Protein AF-A0A3C1Y7I3-F1 (afdb_monomer_lite)

Structure (mmCIF, N/CA/C/O backbone):
data_AF-A0A3C1Y7I3-F1
#
_entry.id   AF-A0A3C1Y7I3-F1
#
loop_
_atom_site.group_PDB
_atom_site.id
_atom_site.type_symbol
_atom_site.label_atom_id
_atom_site.label_alt_id
_atom_site.label_comp_id
_atom_site.label_asym_id
_atom_site.label_entity_id
_atom_site.label_seq_id
_atom_site.pdbx_PDB_ins_code
_atom_site.Cartn_x
_atom_site.Cartn_y
_atom_site.Cartn_z
_atom_site.occupancy
_atom_site.B_iso_or_equiv
_atom_site.auth_seq_id
_atom_site.auth_comp_id
_atom_site.auth_asym_id
_atom_site.auth_atom_id
_atom_site.pdbx_PDB_model_num
ATOM 1 N N . MET A 1 1 ? -22.695 -33.320 20.514 1.00 50.19 1 MET A N 1
ATOM 2 C CA . MET A 1 1 ? -22.991 -32.032 19.841 1.00 50.19 1 MET A CA 1
ATOM 3 C C . MET A 1 1 ? -21.757 -31.236 19.373 1.00 50.19 1 MET A C 1
ATOM 5 O O . MET A 1 1 ? -21.935 -30.172 18.810 1.00 50.19 1 MET A O 1
ATOM 9 N N . LYS A 1 2 ? -20.511 -31.732 19.503 1.00 46.78 2 LYS A N 1
ATOM 10 C CA . LYS A 1 2 ? -19.311 -31.031 18.981 1.00 46.78 2 LYS A CA 1
ATOM 11 C C . LYS A 1 2 ? -18.997 -31.303 17.497 1.00 46.78 2 LYS A C 1
ATOM 13 O O . LYS A 1 2 ? -18.338 -30.496 16.862 1.00 46.78 2 LYS A O 1
ATOM 18 N N . LYS A 1 3 ? -19.499 -32.408 16.927 1.00 45.38 3 LYS A N 1
ATOM 19 C CA . LYS A 1 3 ? -19.235 -32.795 15.526 1.00 45.38 3 LYS A CA 1
ATOM 20 C C . LYS A 1 3 ? -20.086 -32.034 14.494 1.00 45.38 3 LYS A C 1
ATOM 22 O O . LYS A 1 3 ? -19.634 -31.860 13.374 1.00 45.38 3 LYS A O 1
ATOM 27 N N . LEU A 1 4 ? -21.267 -31.531 14.878 1.00 50.59 4 LEU A N 1
ATOM 28 C CA . LEU A 1 4 ? -22.118 -30.715 13.995 1.00 50.59 4 LEU A CA 1
ATOM 29 C C . LEU A 1 4 ? -21.634 -29.261 13.863 1.00 50.59 4 LEU A C 1
ATOM 31 O O . LEU A 1 4 ? -21.827 -28.653 12.817 1.00 50.59 4 LEU A O 1
ATOM 35 N N . LEU A 1 5 ? -20.963 -28.715 14.885 1.00 46.41 5 LEU A N 1
ATOM 36 C CA . LEU A 1 5 ? -20.473 -27.331 14.859 1.00 46.41 5 LEU A CA 1
ATOM 37 C C . LEU A 1 5 ? -19.310 -27.149 13.865 1.00 46.41 5 LEU A C 1
ATOM 39 O O . LEU A 1 5 ? -19.233 -26.140 13.175 1.00 46.41 5 LEU A O 1
ATOM 43 N N . LEU A 1 6 ? -18.445 -28.162 13.743 1.00 47.41 6 LEU A N 1
ATOM 44 C CA . LEU A 1 6 ? -17.330 -28.173 12.788 1.00 47.41 6 LEU A CA 1
ATOM 45 C C . LEU A 1 6 ? -17.803 -28.196 11.327 1.00 47.41 6 LEU A C 1
ATOM 47 O O . LEU A 1 6 ? -17.151 -27.609 10.472 1.00 47.41 6 LEU A O 1
ATOM 51 N N . PHE A 1 7 ? -18.956 -28.809 11.049 1.00 49.22 7 PHE A N 1
ATOM 52 C CA . PHE A 1 7 ? -19.519 -28.860 9.699 1.00 49.22 7 PHE A CA 1
ATOM 53 C C . PHE A 1 7 ? -20.081 -27.497 9.259 1.00 49.22 7 PHE A C 1
ATOM 55 O O . PHE A 1 7 ? -19.911 -27.103 8.110 1.00 49.22 7 PHE A O 1
ATOM 62 N N . PHE A 1 8 ? -20.671 -26.730 10.185 1.00 49.78 8 PHE A N 1
ATOM 63 C CA . PHE A 1 8 ? -21.157 -25.373 9.904 1.00 49.78 8 PHE A CA 1
ATOM 64 C C . PHE A 1 8 ? -20.022 -24.369 9.667 1.00 49.78 8 PHE A C 1
ATOM 66 O O . PHE A 1 8 ? -20.125 -23.539 8.768 1.00 49.78 8 PHE A O 1
ATOM 73 N N . VAL A 1 9 ? -18.915 -24.476 10.410 1.00 54.47 9 VAL A N 1
ATOM 74 C CA . VAL A 1 9 ? -17.726 -23.635 10.171 1.00 54.47 9 VAL A CA 1
ATOM 75 C C . VAL A 1 9 ? -17.092 -23.952 8.809 1.00 54.47 9 VAL A C 1
ATOM 77 O O . VAL A 1 9 ? -16.635 -23.044 8.122 1.00 54.47 9 VAL A O 1
ATOM 80 N N . PHE A 1 10 ? -17.134 -25.215 8.371 1.00 42.16 10 PHE A N 1
ATOM 81 C CA . PHE A 1 10 ? -16.593 -25.621 7.071 1.00 42.16 10 PHE A CA 1
ATOM 82 C C . PHE A 1 10 ? -17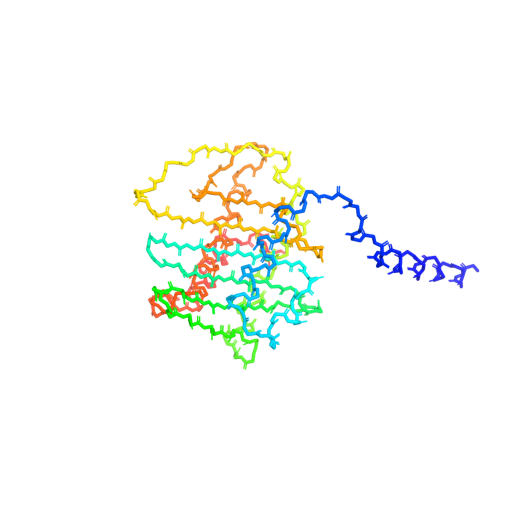.457 -25.155 5.884 1.00 42.16 10 PHE A C 1
ATOM 84 O O . PHE A 1 10 ? -16.915 -24.769 4.852 1.00 42.16 10 PHE A O 1
ATOM 91 N N . ILE A 1 11 ? -18.789 -25.119 6.030 1.00 48.16 11 ILE A N 1
ATOM 92 C CA . ILE A 1 11 ? -19.698 -24.635 4.973 1.00 48.16 11 ILE A CA 1
ATOM 93 C C . ILE A 1 11 ? -19.643 -23.106 4.837 1.00 48.16 11 ILE A C 1
ATOM 95 O O . ILE A 1 11 ? -19.608 -22.605 3.717 1.00 48.16 11 ILE A O 1
ATOM 99 N N . ILE A 1 12 ? -19.534 -22.360 5.944 1.00 48.81 12 ILE A N 1
ATOM 100 C CA . ILE A 1 12 ? -19.358 -20.894 5.896 1.00 48.81 12 ILE A CA 1
ATOM 101 C C . ILE A 1 12 ? -17.978 -20.520 5.317 1.00 48.81 12 ILE A C 1
ATOM 103 O O . ILE A 1 12 ? -17.850 -19.505 4.636 1.00 48.81 12 ILE A O 1
ATOM 107 N N . GLY A 1 13 ? -16.958 -21.368 5.510 1.00 38.47 13 GLY A N 1
ATOM 108 C CA . GLY A 1 13 ? -15.632 -21.200 4.905 1.00 38.47 13 GLY A CA 1
ATOM 109 C C . GLY A 1 13 ? -15.573 -21.451 3.391 1.00 38.47 13 GLY A C 1
ATOM 110 O O . GLY A 1 13 ? -14.654 -20.964 2.739 1.00 38.47 13 GLY A O 1
ATOM 111 N N . LEU A 1 14 ? -16.549 -22.164 2.816 1.00 40.78 14 LEU A N 1
ATOM 112 C CA . LEU A 1 14 ? -16.593 -22.502 1.385 1.00 40.78 14 LEU A CA 1
ATOM 113 C C . LEU A 1 14 ? -17.508 -21.587 0.555 1.00 40.78 14 LEU A C 1
ATOM 115 O O . LEU A 1 14 ? -17.343 -21.517 -0.658 1.00 40.7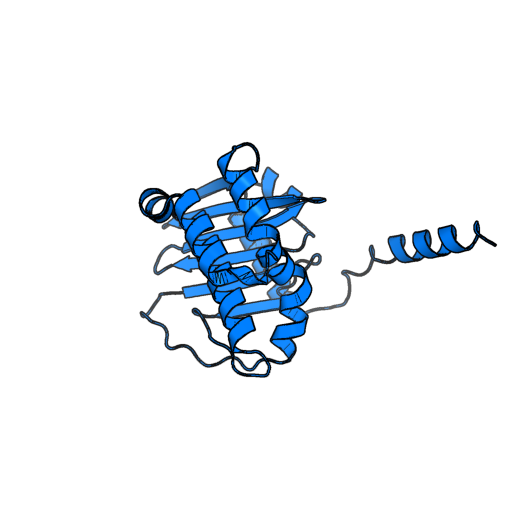8 14 LEU A O 1
ATOM 119 N N . THR A 1 15 ? -18.418 -20.825 1.168 1.00 42.38 15 THR A N 1
ATOM 120 C CA . THR A 1 15 ? -19.325 -19.920 0.431 1.00 42.38 15 THR A CA 1
ATOM 121 C C . THR A 1 15 ? -18.758 -18.521 0.159 1.00 42.38 15 THR A C 1
ATOM 123 O O . THR A 1 15 ? -19.444 -17.696 -0.432 1.00 42.38 15 THR A O 1
ATOM 126 N N . MET A 1 16 ? -17.509 -18.231 0.541 1.00 44.03 16 MET A N 1
ATOM 127 C CA . MET A 1 16 ? -16.808 -16.999 0.121 1.00 44.03 16 MET A CA 1
ATOM 128 C C . MET A 1 16 ? -16.053 -17.167 -1.212 1.00 44.03 16 MET A C 1
ATOM 130 O O . MET A 1 16 ? -15.389 -16.242 -1.669 1.00 44.03 16 MET A O 1
ATOM 134 N N . SER A 1 17 ? -16.158 -18.331 -1.859 1.00 49.06 17 SER A N 1
ATOM 135 C CA . SER A 1 17 ? -15.659 -18.571 -3.217 1.00 49.06 17 SER A CA 1
ATOM 136 C C . SER A 1 17 ? -16.815 -18.935 -4.138 1.00 49.06 17 SER A C 1
ATOM 138 O O . SER A 1 17 ? -17.051 -20.112 -4.376 1.00 49.06 17 SER A O 1
ATOM 140 N N . ALA A 1 18 ? -17.554 -17.925 -4.600 1.00 48.00 18 ALA A N 1
ATOM 141 C CA . ALA A 1 18 ? -18.269 -17.880 -5.884 1.00 48.00 18 ALA A CA 1
ATOM 142 C C . ALA A 1 18 ? -19.365 -16.811 -5.818 1.00 48.00 18 ALA A C 1
ATOM 144 O O . ALA A 1 18 ? -20.508 -17.140 -5.531 1.00 48.00 18 ALA A O 1
ATOM 145 N N . ASP A 1 19 ? -19.011 -15.545 -6.065 1.00 45.38 19 ASP A N 1
ATOM 146 C CA . ASP A 1 19 ? -19.853 -14.651 -6.876 1.00 45.38 19 ASP A CA 1
ATOM 147 C C . ASP A 1 19 ? -19.089 -13.356 -7.230 1.00 45.38 19 ASP A C 1
ATOM 149 O O . ASP A 1 19 ? -19.420 -12.266 -6.770 1.00 45.38 19 ASP A O 1
ATOM 153 N N . CYS A 1 20 ? -18.025 -13.446 -8.042 1.00 46.28 20 CYS A N 1
ATOM 154 C CA . CYS A 1 20 ? -17.477 -12.239 -8.693 1.00 46.28 20 CYS A CA 1
ATOM 155 C C . CYS A 1 20 ? -18.309 -11.822 -9.927 1.00 46.28 20 CYS A C 1
ATOM 157 O O . CYS A 1 20 ? -17.864 -10.967 -10.688 1.00 46.28 20 CYS A O 1
ATOM 159 N N . ASP A 1 21 ? -19.508 -12.387 -10.125 1.00 48.47 21 ASP A N 1
ATOM 160 C CA . ASP A 1 21 ? -20.314 -12.221 -11.341 1.00 48.47 21 ASP A CA 1
ATOM 161 C C . ASP A 1 21 ? -21.615 -11.436 -11.110 1.00 48.47 21 ASP A C 1
ATOM 163 O O . ASP A 1 21 ? -22.646 -11.658 -11.744 1.00 48.47 21 ASP A O 1
ATOM 167 N N . LYS A 1 22 ? -21.568 -10.434 -10.224 1.00 43.06 22 LYS A N 1
ATOM 168 C CA . LYS A 1 22 ? -22.568 -9.362 -10.254 1.00 43.06 22 LYS A CA 1
ATOM 169 C C . LYS A 1 22 ? -22.096 -8.281 -11.209 1.00 43.06 22 LYS A C 1
ATOM 171 O O . LYS A 1 22 ? -21.029 -7.704 -11.032 1.00 43.06 22 LYS A O 1
ATOM 176 N N . THR A 1 23 ? -22.925 -8.022 -12.214 1.00 41.81 23 THR A N 1
ATOM 177 C CA . THR A 1 23 ? -22.844 -6.953 -13.214 1.00 41.81 23 THR A CA 1
ATOM 178 C C . THR A 1 23 ? -22.503 -5.597 -12.586 1.00 41.81 23 THR A C 1
ATOM 180 O O . THR A 1 23 ? -23.382 -4.812 -12.237 1.00 41.81 23 THR A O 1
ATOM 183 N N . VAL A 1 24 ? -21.209 -5.329 -12.439 1.00 44.03 24 VAL A N 1
ATOM 184 C CA . VAL A 1 24 ? -20.614 -4.029 -12.114 1.00 44.03 24 VAL A CA 1
ATOM 185 C C . VAL A 1 24 ? -20.031 -3.474 -13.417 1.00 44.03 24 VAL A C 1
ATOM 187 O O . VAL A 1 24 ? -19.622 -4.250 -14.281 1.00 44.03 24 VAL A O 1
ATOM 190 N N . SER A 1 25 ? -20.059 -2.151 -13.609 1.00 40.97 25 SER A N 1
ATOM 191 C CA . SER A 1 25 ? -19.696 -1.495 -14.872 1.00 40.97 25 SER A CA 1
ATOM 192 C C . SER A 1 25 ? -18.396 -2.066 -15.462 1.00 40.97 25 SER A C 1
ATOM 194 O O . SER A 1 25 ? -17.321 -2.021 -14.866 1.00 40.97 25 SER A O 1
ATOM 196 N N . LYS A 1 26 ? -18.504 -2.639 -16.667 1.00 45.41 26 LYS A N 1
ATOM 197 C CA . LYS A 1 26 ? -17.387 -3.271 -17.389 1.00 45.41 26 LYS A CA 1
ATOM 198 C C . LYS A 1 26 ? -16.185 -2.333 -17.584 1.00 45.41 26 LYS A C 1
ATOM 200 O O . LYS A 1 26 ? -15.093 -2.822 -17.835 1.00 45.41 26 LYS A O 1
ATOM 205 N N . SER A 1 27 ? -16.358 -1.013 -17.494 1.00 51.31 27 SER A N 1
ATOM 206 C CA . SER A 1 27 ? -15.320 -0.031 -17.823 1.00 51.31 27 SER A CA 1
ATOM 207 C C . SER A 1 27 ? -14.227 0.110 -16.758 1.00 51.31 27 SER A C 1
ATOM 209 O O . SER A 1 27 ? -13.055 0.147 -17.113 1.00 51.31 27 SER A O 1
ATOM 211 N N . GLU A 1 28 ? -14.567 0.161 -15.467 1.00 50.47 28 GLU A N 1
ATOM 212 C CA . GLU A 1 28 ? -13.580 0.461 -14.409 1.00 50.47 28 GLU A CA 1
ATOM 213 C C . GLU A 1 28 ? -12.737 -0.762 -14.027 1.00 50.47 28 GLU A C 1
ATOM 215 O O . GLU A 1 28 ? -11.528 -0.655 -13.836 1.00 50.47 28 GLU A O 1
ATOM 220 N N . ASN A 1 29 ? -13.353 -1.947 -13.989 1.00 56.84 29 ASN A N 1
ATOM 221 C CA . ASN A 1 29 ? -12.661 -3.200 -13.662 1.00 56.84 29 ASN A CA 1
ATOM 222 C C . ASN A 1 29 ? -11.689 -3.631 -14.787 1.00 56.84 29 ASN A C 1
ATOM 224 O O . ASN A 1 29 ? -10.692 -4.308 -14.544 1.00 56.84 29 ASN A O 1
ATOM 228 N N . THR A 1 30 ? -11.957 -3.216 -16.030 1.00 63.44 30 THR A N 1
ATOM 229 C CA . THR A 1 30 ? -11.095 -3.534 -17.178 1.00 63.44 30 THR A CA 1
ATOM 230 C C . THR A 1 30 ? -9.805 -2.718 -17.144 1.00 63.44 30 THR A C 1
ATOM 232 O O . THR A 1 30 ? -8.735 -3.292 -17.321 1.00 63.44 30 THR A O 1
ATOM 235 N N . PHE A 1 31 ? -9.878 -1.423 -16.816 1.00 67.31 31 PHE A N 1
ATOM 236 C CA . PHE A 1 31 ? -8.704 -0.547 -16.819 1.00 67.31 31 PHE A CA 1
ATOM 237 C C . PHE A 1 31 ? -7.626 -0.985 -15.819 1.00 67.31 31 PHE A C 1
ATOM 239 O O . PHE A 1 31 ? -6.458 -1.080 -16.184 1.00 67.31 31 PHE A O 1
ATOM 246 N N . GLU A 1 32 ? -7.996 -1.305 -14.575 1.00 76.56 32 GLU A N 1
ATOM 247 C CA . GLU A 1 32 ? -7.009 -1.717 -13.562 1.00 76.56 32 GLU A CA 1
ATOM 248 C C . GLU A 1 32 ? -6.390 -3.082 -13.888 1.00 76.56 32 GLU A C 1
ATOM 250 O O . GLU A 1 32 ? -5.185 -3.281 -13.728 1.00 76.56 32 GLU A O 1
ATOM 255 N N . LYS A 1 33 ? -7.184 -4.020 -14.421 1.00 77.94 33 LYS A N 1
ATOM 256 C CA . LYS A 1 33 ? -6.668 -5.318 -14.884 1.00 77.94 33 LYS A CA 1
ATOM 257 C C . LYS A 1 33 ? -5.724 -5.163 -16.073 1.00 77.94 33 LYS A C 1
ATOM 259 O O . LYS A 1 33 ? -4.692 -5.831 -16.104 1.00 77.94 33 LYS A O 1
ATOM 264 N N . GLU A 1 34 ? -6.051 -4.300 -17.029 1.00 81.62 34 GLU A N 1
ATOM 265 C CA . GLU A 1 34 ? -5.187 -3.987 -18.172 1.00 81.62 34 GLU A CA 1
ATOM 266 C C . GLU A 1 34 ? -3.903 -3.279 -17.734 1.00 81.62 34 GLU A C 1
ATOM 268 O O . GLU A 1 34 ? -2.817 -3.655 -18.178 1.00 81.62 34 GLU A O 1
ATOM 273 N N . TRP A 1 35 ? -4.000 -2.316 -16.814 1.00 84.00 35 TRP A N 1
ATOM 274 C CA . TRP A 1 35 ? -2.841 -1.629 -16.252 1.00 84.00 35 TRP A CA 1
ATOM 275 C C . TRP A 1 35 ? -1.900 -2.607 -15.545 1.00 84.00 35 TRP A C 1
ATOM 277 O O . TRP A 1 35 ? -0.710 -2.623 -15.855 1.00 84.00 35 TRP A O 1
ATOM 287 N N . LEU A 1 36 ? -2.428 -3.473 -14.670 1.00 85.12 36 LEU A N 1
ATOM 288 C CA . LEU A 1 36 ? -1.643 -4.501 -13.977 1.00 85.12 36 LEU A CA 1
ATOM 289 C C . LEU A 1 36 ? -0.954 -5.459 -14.954 1.00 85.12 36 LEU A C 1
ATOM 291 O O . LEU A 1 36 ? 0.213 -5.779 -14.752 1.00 85.12 36 LEU A O 1
ATOM 295 N N . ARG A 1 37 ? -1.649 -5.901 -16.011 1.00 84.81 37 ARG A N 1
ATOM 296 C CA . ARG A 1 37 ? -1.066 -6.762 -17.057 1.00 84.81 37 ARG A CA 1
ATOM 297 C C . ARG A 1 37 ? 0.036 -6.072 -17.846 1.00 84.81 37 ARG A C 1
ATOM 299 O O . ARG A 1 37 ? 0.964 -6.738 -18.282 1.00 84.81 37 ARG A O 1
ATOM 306 N N . ARG A 1 38 ? -0.077 -4.758 -18.049 1.00 82.88 38 ARG A N 1
ATOM 307 C CA . ARG A 1 38 ? 0.957 -3.982 -18.732 1.00 82.88 38 ARG A CA 1
ATOM 308 C C . ARG A 1 38 ? 2.206 -3.862 -17.865 1.00 82.88 38 ARG A C 1
ATOM 310 O O . ARG A 1 38 ? 3.286 -4.179 -18.336 1.00 82.88 38 ARG A O 1
ATOM 317 N N . VAL A 1 39 ? 2.045 -3.441 -16.607 1.00 80.81 39 VAL A N 1
ATOM 318 C CA . VAL A 1 39 ? 3.182 -3.066 -15.748 1.00 80.81 39 VAL A CA 1
ATOM 319 C C . VAL A 1 39 ? 3.822 -4.237 -15.002 1.00 80.81 39 VAL A C 1
ATOM 321 O O . VAL A 1 39 ? 4.865 -4.058 -14.375 1.00 80.81 39 VAL A O 1
ATOM 324 N N . LEU A 1 40 ? 3.209 -5.425 -15.006 1.00 83.81 40 LEU A N 1
ATOM 325 C CA . LEU A 1 40 ? 3.738 -6.607 -14.329 1.00 83.81 40 LEU A CA 1
ATOM 326 C C . LEU A 1 40 ? 4.093 -7.709 -15.325 1.00 83.81 40 LEU A C 1
ATOM 328 O O . LEU A 1 40 ? 3.282 -8.041 -16.181 1.00 83.81 40 LEU A O 1
ATOM 332 N N . PRO A 1 41 ? 5.243 -8.385 -15.145 1.00 83.62 41 PRO A N 1
ATOM 333 C CA . PRO A 1 41 ? 5.489 -9.653 -15.808 1.00 83.62 41 PRO A CA 1
ATOM 334 C C . PRO A 1 41 ? 4.397 -10.661 -15.445 1.00 83.62 41 PRO A C 1
ATOM 336 O O . PRO A 1 41 ? 4.020 -10.757 -14.272 1.00 83.62 41 PRO A O 1
ATOM 339 N N . ASP A 1 42 ? 4.002 -11.499 -16.402 1.00 83.81 42 ASP A N 1
ATOM 340 C CA . ASP A 1 42 ? 3.014 -12.574 -16.223 1.00 83.81 42 ASP A CA 1
ATOM 341 C C . ASP A 1 42 ? 3.249 -13.394 -14.943 1.00 83.81 42 ASP A C 1
ATOM 343 O O . ASP A 1 42 ? 2.334 -13.656 -14.164 1.00 83.81 42 ASP A O 1
ATOM 347 N N . SER A 1 43 ? 4.513 -13.729 -14.659 1.00 83.75 43 SER A N 1
ATOM 348 C CA . SER A 1 43 ? 4.907 -14.501 -13.469 1.00 83.75 43 SER A CA 1
ATOM 349 C C . SER A 1 43 ? 4.557 -13.848 -12.121 1.00 83.75 43 SER A C 1
ATOM 351 O O . SER A 1 43 ? 4.493 -14.544 -11.103 1.00 83.75 43 SER A O 1
ATOM 353 N N . ILE A 1 44 ? 4.380 -12.525 -12.093 1.00 85.25 44 ILE A N 1
ATOM 354 C CA . ILE A 1 44 ? 3.937 -11.756 -10.926 1.00 85.25 44 ILE A CA 1
ATOM 355 C C . ILE A 1 44 ? 2.433 -11.520 -11.013 1.00 85.25 44 ILE A C 1
ATOM 357 O O . ILE A 1 44 ? 1.746 -11.748 -10.020 1.00 85.25 44 ILE A O 1
ATOM 361 N N . TYR A 1 45 ? 1.928 -11.124 -12.185 1.00 88.50 45 TYR A N 1
ATOM 362 C CA . TYR A 1 45 ? 0.504 -10.884 -12.409 1.00 88.50 45 TYR A CA 1
ATOM 363 C C . TYR A 1 45 ? -0.348 -12.075 -11.953 1.00 88.50 45 TYR A C 1
ATOM 365 O O . TYR A 1 45 ? -1.196 -11.916 -11.080 1.00 88.50 45 TYR A O 1
ATOM 373 N N . PHE A 1 46 ? -0.033 -13.290 -12.412 1.00 88.31 46 PHE A N 1
ATOM 374 C CA . PHE A 1 46 ? -0.781 -14.500 -12.046 1.00 88.31 46 PHE A CA 1
ATOM 375 C C . PHE A 1 46 ? -0.700 -14.866 -10.553 1.00 88.31 46 PHE A C 1
ATOM 377 O O . PHE A 1 46 ? -1.508 -15.646 -10.058 1.00 88.31 46 PHE A O 1
ATOM 384 N N . LYS A 1 47 ? 0.267 -14.326 -9.799 1.00 86.81 47 LYS A N 1
ATOM 385 C CA . LYS A 1 47 ? 0.347 -14.556 -8.344 1.00 86.81 47 LYS A CA 1
ATOM 386 C C . LYS A 1 47 ? -0.602 -13.664 -7.560 1.00 86.81 47 LYS A C 1
ATOM 388 O O . LYS A 1 47 ? -1.009 -14.044 -6.460 1.00 86.81 47 LYS A O 1
ATOM 393 N N . ILE A 1 48 ? -0.896 -12.483 -8.096 1.00 88.19 48 ILE A N 1
ATOM 394 C CA . ILE A 1 48 ? -1.668 -11.446 -7.414 1.00 88.19 48 ILE A CA 1
ATOM 395 C C . ILE A 1 48 ? -3.038 -11.208 -8.049 1.00 88.19 48 ILE A C 1
ATOM 397 O O . ILE A 1 48 ? -3.860 -10.510 -7.460 1.00 88.19 48 ILE A O 1
ATOM 401 N N . GLU A 1 49 ? -3.300 -11.778 -9.227 1.00 87.12 49 GLU A N 1
ATOM 402 C CA . GLU A 1 49 ? -4.624 -11.732 -9.828 1.00 87.12 49 GLU A CA 1
ATOM 403 C C . GLU A 1 49 ? -5.654 -12.342 -8.872 1.00 87.12 49 GLU A C 1
ATOM 405 O O . GLU A 1 49 ? -5.399 -13.327 -8.177 1.00 87.12 49 GLU A O 1
ATOM 410 N N . ASN A 1 50 ? -6.822 -11.711 -8.811 1.00 87.88 50 ASN A N 1
ATOM 411 C CA . ASN A 1 50 ? -7.914 -12.077 -7.912 1.00 87.88 50 ASN A CA 1
ATOM 412 C C . ASN A 1 50 ? -7.570 -12.022 -6.409 1.00 87.88 50 ASN A C 1
ATOM 414 O O . ASN A 1 50 ? -8.252 -12.631 -5.582 1.00 87.88 50 ASN A O 1
ATOM 418 N N . ARG A 1 51 ? -6.523 -11.281 -6.031 1.00 91.62 51 ARG A N 1
ATOM 419 C CA . ARG A 1 51 ? -6.209 -10.963 -4.633 1.00 91.62 51 ARG A CA 1
ATOM 420 C C . ARG A 1 51 ? -6.457 -9.485 -4.361 1.00 91.62 51 ARG A C 1
ATOM 422 O O . ARG A 1 51 ? -6.282 -8.675 -5.267 1.00 91.62 51 ARG A O 1
ATOM 429 N N . PRO A 1 52 ? -6.801 -9.110 -3.119 1.00 93.25 52 PRO A N 1
ATOM 430 C CA . PRO A 1 52 ? -6.831 -7.710 -2.736 1.00 93.25 52 PRO A CA 1
ATOM 431 C C . PRO A 1 52 ? -5.454 -7.063 -2.919 1.00 93.25 52 PRO A C 1
ATOM 433 O O . PRO A 1 52 ? -4.429 -7.652 -2.541 1.00 93.25 52 PRO A O 1
ATOM 436 N N . LEU A 1 53 ? -5.438 -5.846 -3.462 1.00 95.31 53 LEU A N 1
ATOM 437 C CA . LEU A 1 53 ? -4.226 -5.068 -3.717 1.00 95.31 53 LEU A CA 1
ATOM 438 C C . LEU A 1 53 ? -4.360 -3.671 -3.119 1.00 95.31 53 LEU A C 1
ATOM 440 O O . LEU A 1 53 ? -5.388 -3.022 -3.287 1.00 95.31 53 LEU A O 1
ATOM 444 N N . ILE A 1 54 ? -3.290 -3.179 -2.506 1.00 95.69 54 ILE A N 1
ATOM 445 C CA . ILE A 1 54 ? -3.105 -1.746 -2.280 1.00 95.69 54 ILE A CA 1
ATOM 446 C C . ILE A 1 54 ? -2.104 -1.269 -3.325 1.00 95.69 54 ILE A C 1
ATOM 448 O O . ILE A 1 54 ? -0.993 -1.798 -3.403 1.00 95.69 54 ILE A O 1
ATOM 452 N N . ILE A 1 55 ? -2.492 -0.287 -4.129 1.00 94.44 55 ILE A N 1
ATOM 453 C CA . ILE A 1 55 ? -1.661 0.282 -5.190 1.00 94.44 55 ILE A CA 1
ATOM 454 C C . ILE A 1 55 ? -1.389 1.734 -4.835 1.00 94.44 55 ILE A C 1
ATOM 456 O O . ILE A 1 55 ? -2.318 2.497 -4.615 1.00 94.44 55 ILE A O 1
ATOM 460 N N . HIS A 1 56 ? -0.127 2.134 -4.802 1.00 94.06 56 HIS A N 1
ATOM 461 C CA . HIS A 1 56 ? 0.264 3.537 -4.704 1.00 94.06 56 HIS A CA 1
ATOM 462 C C . HIS A 1 56 ? 1.025 3.915 -5.963 1.00 94.06 56 HIS A C 1
ATOM 464 O O . HIS A 1 56 ? 1.867 3.145 -6.424 1.00 94.06 56 HIS A O 1
ATOM 470 N N . SER A 1 57 ? 0.717 5.072 -6.535 1.00 91.44 57 SER A N 1
ATOM 471 C CA . SER A 1 57 ? 1.401 5.605 -7.710 1.00 91.44 57 SER A CA 1
ATOM 472 C C . SER A 1 57 ? 1.585 7.109 -7.582 1.00 91.44 57 SER A C 1
ATOM 474 O O . SER A 1 57 ? 0.694 7.792 -7.085 1.00 91.44 57 SER A O 1
ATOM 476 N N . TYR A 1 58 ? 2.733 7.625 -8.017 1.00 90.62 58 TYR A N 1
ATOM 477 C CA . TYR A 1 58 ? 3.022 9.059 -7.986 1.00 90.62 58 TYR A CA 1
ATOM 478 C C . TYR A 1 58 ? 4.010 9.476 -9.078 1.00 90.62 58 TYR A C 1
ATOM 480 O O . TYR A 1 58 ? 4.908 8.707 -9.443 1.00 90.62 58 TYR A O 1
ATOM 488 N N . GLY A 1 59 ? 3.872 10.699 -9.596 1.00 88.12 59 GLY A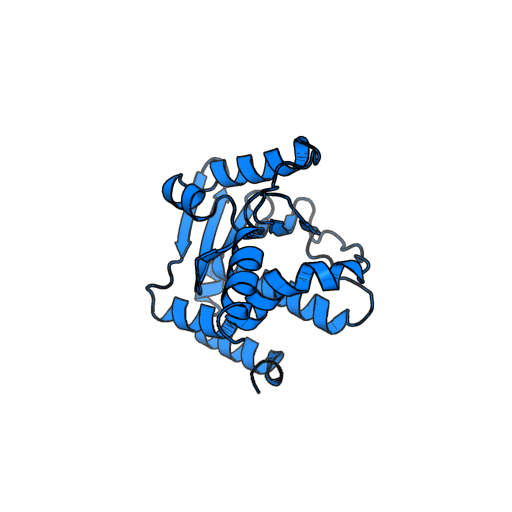 N 1
ATOM 489 C CA . GLY A 1 59 ? 4.790 11.250 -10.594 1.00 88.12 59 GLY A CA 1
ATOM 490 C C . GLY A 1 59 ? 4.230 12.406 -11.423 1.00 88.12 59 GLY A C 1
ATOM 491 O O . GLY A 1 59 ? 3.093 12.819 -11.238 1.00 88.12 59 GLY A O 1
ATOM 492 N N . HIS A 1 60 ? 5.058 12.940 -12.330 1.00 75.50 60 HIS A N 1
ATOM 493 C CA . HIS A 1 60 ? 4.780 14.164 -13.110 1.00 75.50 60 HIS A CA 1
ATOM 494 C C . HIS A 1 60 ? 4.756 13.932 -14.638 1.00 75.50 60 HIS A C 1
ATOM 496 O O . HIS A 1 60 ? 3.830 14.351 -15.319 1.00 75.50 60 HIS A O 1
ATOM 502 N N . HIS A 1 61 ? 5.715 13.178 -15.184 1.00 68.38 61 HIS A N 1
ATOM 503 C CA . HIS A 1 61 ? 5.762 12.770 -16.610 1.00 68.38 61 HIS A CA 1
ATOM 504 C C . HIS A 1 61 ? 6.185 11.304 -16.818 1.00 68.38 61 HIS A C 1
ATOM 506 O O . HIS A 1 61 ? 6.112 10.750 -17.909 1.00 68.38 61 HIS A O 1
ATOM 512 N N . GLY A 1 62 ? 6.611 10.676 -15.732 1.00 69.75 62 GLY A N 1
ATOM 513 C CA . GLY A 1 62 ? 6.696 9.245 -15.513 1.00 69.75 62 GLY A CA 1
ATOM 514 C C . GLY A 1 62 ? 6.230 9.011 -14.081 1.00 69.75 62 GLY A C 1
ATOM 515 O O . GLY A 1 62 ? 6.222 9.958 -13.285 1.00 69.75 62 GLY A O 1
ATOM 516 N N . TYR A 1 63 ? 5.820 7.794 -13.752 1.00 81.69 63 TYR A N 1
ATOM 517 C CA . TYR A 1 63 ? 5.297 7.487 -12.424 1.00 81.69 63 TYR A CA 1
ATOM 518 C C . TYR A 1 63 ? 6.029 6.305 -11.810 1.00 81.69 63 TYR A C 1
ATOM 520 O O . TYR A 1 63 ? 6.376 5.332 -12.482 1.00 81.69 63 TYR A O 1
ATOM 528 N N . SER A 1 64 ? 6.294 6.419 -10.515 1.00 89.81 64 SER A N 1
ATOM 529 C CA . SER A 1 64 ? 6.697 5.282 -9.699 1.00 89.81 64 SER A CA 1
ATOM 530 C C . SER A 1 64 ? 5.443 4.663 -9.103 1.00 89.81 64 SER A C 1
ATOM 532 O O . SER A 1 64 ? 4.445 5.354 -8.891 1.00 89.81 64 SER A O 1
ATOM 534 N N . TRP A 1 65 ? 5.484 3.363 -8.858 1.00 91.69 65 TRP A N 1
ATOM 535 C CA . TRP A 1 65 ? 4.373 2.648 -8.261 1.00 91.69 65 TRP A CA 1
ATOM 536 C C . TRP A 1 65 ? 4.856 1.564 -7.308 1.00 91.69 65 TRP A C 1
ATOM 538 O O . TRP A 1 65 ? 5.936 0.990 -7.473 1.00 91.69 65 TRP A O 1
ATOM 548 N N . THR A 1 66 ? 4.011 1.275 -6.328 1.00 93.06 66 THR A N 1
ATOM 549 C CA . THR A 1 66 ? 4.153 0.173 -5.384 1.00 93.06 66 THR A CA 1
ATOM 550 C C . THR A 1 66 ? 2.828 -0.572 -5.319 1.00 93.06 66 THR A C 1
ATOM 552 O O . THR A 1 66 ? 1.775 0.037 -5.155 1.00 93.06 66 THR A O 1
ATOM 555 N N . ILE A 1 67 ? 2.878 -1.896 -5.415 1.00 93.44 67 ILE A N 1
ATOM 556 C CA . ILE A 1 67 ? 1.739 -2.794 -5.228 1.00 93.44 67 ILE A CA 1
ATOM 557 C C . ILE A 1 67 ? 2.034 -3.649 -4.008 1.00 93.44 67 ILE A C 1
ATOM 559 O O . ILE A 1 67 ? 3.040 -4.356 -3.985 1.00 93.44 67 ILE A O 1
ATOM 563 N N . ILE A 1 68 ? 1.155 -3.606 -3.014 1.00 93.88 68 ILE A N 1
ATOM 564 C CA . ILE A 1 68 ? 1.175 -4.512 -1.868 1.00 93.88 68 ILE A CA 1
ATOM 565 C C . ILE A 1 68 ? 0.010 -5.486 -2.012 1.00 93.88 68 ILE A C 1
ATOM 567 O O . ILE A 1 68 ? -1.116 -5.080 -2.291 1.00 93.88 68 ILE A O 1
ATOM 571 N N . SER A 1 69 ? 0.273 -6.770 -1.787 1.00 93.00 69 SER A N 1
ATOM 572 C CA . SER A 1 69 ? -0.757 -7.805 -1.694 1.00 93.00 69 SER A CA 1
ATOM 573 C C . SER A 1 69 ? -0.485 -8.726 -0.509 1.00 93.00 69 SER A C 1
ATOM 575 O O . SER A 1 69 ? 0.656 -8.851 -0.050 1.00 93.00 69 SER A O 1
ATOM 577 N N . ARG A 1 70 ? -1.541 -9.383 -0.027 1.00 88.94 70 ARG A N 1
ATOM 578 C C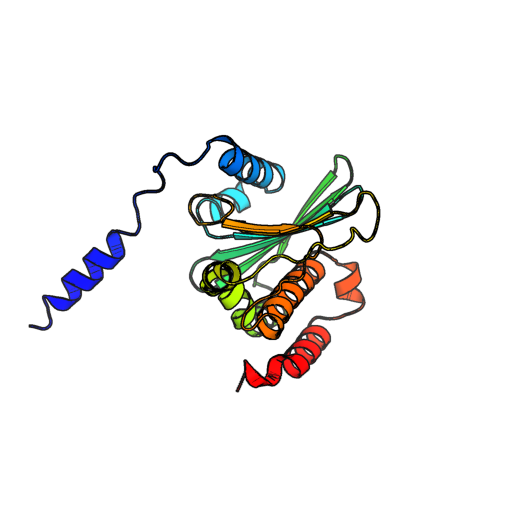A . ARG A 1 70 ? -1.445 -10.484 0.933 1.00 88.94 70 ARG A CA 1
ATOM 579 C C . ARG A 1 70 ? -1.361 -11.807 0.186 1.00 88.94 70 ARG A C 1
ATOM 581 O O . ARG A 1 70 ? -2.288 -12.191 -0.533 1.00 88.94 70 ARG A O 1
ATOM 588 N N . ILE A 1 71 ? -0.255 -12.510 0.380 1.00 84.56 71 ILE A N 1
ATOM 589 C CA . ILE A 1 71 ? -0.070 -13.871 -0.113 1.00 84.56 71 ILE A CA 1
ATOM 590 C C . ILE A 1 71 ? 0.012 -14.762 1.120 1.00 84.56 71 ILE A C 1
ATOM 592 O O . ILE A 1 71 ? 0.973 -14.705 1.882 1.00 84.56 71 ILE A O 1
ATOM 596 N N . ASP A 1 72 ? -1.045 -15.543 1.325 1.00 81.81 72 ASP A N 1
ATOM 597 C CA . ASP A 1 72 ? -1.253 -16.372 2.509 1.00 81.81 72 ASP A CA 1
ATOM 598 C C . ASP A 1 72 ? -1.249 -15.521 3.792 1.00 81.81 72 ASP A C 1
ATOM 600 O O . ASP A 1 72 ? -2.110 -14.654 3.951 1.00 81.81 72 ASP A O 1
ATOM 604 N N . THR A 1 73 ? -0.300 -15.742 4.702 1.00 78.69 73 THR A N 1
ATOM 605 C CA . THR A 1 73 ? -0.155 -14.966 5.947 1.00 78.69 73 THR A CA 1
ATOM 606 C C . THR A 1 73 ? 0.804 -13.783 5.825 1.00 78.69 73 THR A C 1
ATOM 608 O O . THR A 1 73 ? 0.951 -13.027 6.784 1.00 78.69 73 THR A O 1
ATOM 611 N N . ASP A 1 74 ? 1.461 -13.619 4.675 1.00 85.38 74 ASP A N 1
ATOM 612 C CA . ASP A 1 74 ? 2.539 -12.654 4.485 1.00 85.38 74 ASP A CA 1
ATOM 613 C C . ASP A 1 74 ? 2.158 -11.520 3.530 1.00 85.38 74 ASP A C 1
ATOM 615 O O . ASP A 1 74 ? 1.307 -11.638 2.644 1.00 85.38 74 ASP A O 1
ATOM 619 N N . TYR A 1 75 ? 2.860 -10.400 3.688 1.00 88.75 75 TYR A N 1
ATOM 620 C CA . TYR A 1 75 ? 2.804 -9.276 2.763 1.00 88.75 75 TYR A CA 1
ATOM 621 C C . TYR A 1 75 ? 3.903 -9.395 1.708 1.00 88.75 75 TYR A C 1
ATOM 623 O O . TYR A 1 75 ? 5.066 -9.661 2.019 1.00 88.75 75 TYR A O 1
ATOM 631 N N . CYS A 1 76 ? 3.537 -9.150 0.452 1.00 88.06 76 CYS A N 1
ATOM 632 C CA . CYS A 1 76 ? 4.468 -9.016 -0.662 1.00 88.06 76 CYS A CA 1
ATOM 633 C C . CYS A 1 76 ? 4.341 -7.623 -1.273 1.00 88.06 76 CYS A C 1
ATOM 635 O O . CYS A 1 76 ? 3.230 -7.107 -1.392 1.00 88.06 76 CYS A O 1
ATOM 637 N N . ALA A 1 77 ? 5.471 -7.037 -1.679 1.00 89.44 77 ALA A N 1
ATOM 638 C CA . ALA A 1 77 ? 5.500 -5.757 -2.374 1.00 89.44 77 ALA A CA 1
ATOM 639 C C . ALA A 1 77 ? 6.209 -5.873 -3.728 1.00 89.44 77 ALA A C 1
ATOM 641 O O . ALA A 1 77 ? 7.269 -6.493 -3.859 1.00 89.44 77 ALA A O 1
ATOM 642 N N . TYR A 1 78 ? 5.638 -5.226 -4.731 1.00 88.00 78 TYR A N 1
ATOM 643 C CA . TYR A 1 78 ? 6.204 -5.086 -6.065 1.00 88.00 78 TYR A CA 1
ATOM 644 C C . TYR A 1 78 ? 6.337 -3.606 -6.354 1.00 88.00 78 TYR A C 1
ATOM 646 O O . TYR A 1 78 ? 5.397 -2.856 -6.110 1.00 88.00 78 TYR A O 1
ATOM 654 N N . VAL A 1 79 ? 7.498 -3.185 -6.840 1.00 88.44 79 VAL A N 1
ATOM 655 C CA . VAL A 1 79 ? 7.745 -1.776 -7.133 1.00 88.44 79 VAL A CA 1
ATOM 656 C C . VAL A 1 79 ? 8.184 -1.622 -8.570 1.00 88.44 79 VAL A C 1
ATOM 658 O O . VAL A 1 79 ? 8.879 -2.486 -9.118 1.00 88.44 79 VAL A O 1
ATOM 661 N N . GLY A 1 80 ? 7.822 -0.500 -9.166 1.00 86.00 80 GLY A N 1
ATOM 662 C CA . GLY A 1 80 ? 8.289 -0.171 -10.493 1.00 86.00 80 GLY A CA 1
ATOM 663 C C . GLY A 1 80 ? 8.281 1.313 -10.776 1.00 86.00 80 GLY A C 1
ATOM 664 O O . GLY A 1 80 ? 7.788 2.129 -9.996 1.00 86.00 80 GLY A O 1
ATOM 665 N N . ARG A 1 81 ? 8.894 1.657 -11.901 1.00 84.25 81 ARG A N 1
ATOM 666 C CA . ARG A 1 81 ? 8.948 3.019 -12.423 1.00 84.25 81 ARG A CA 1
ATOM 667 C C . ARG A 1 81 ? 8.713 2.958 -13.923 1.00 84.25 81 ARG A C 1
ATOM 669 O O . ARG A 1 81 ? 9.316 2.134 -14.610 1.00 84.25 81 ARG A O 1
ATOM 676 N N . VAL A 1 82 ? 7.841 3.835 -14.398 1.00 79.12 82 VAL A N 1
ATOM 677 C CA . VAL A 1 82 ? 7.576 4.064 -15.817 1.00 79.12 82 VAL A CA 1
ATOM 678 C C . VAL A 1 82 ? 8.199 5.402 -16.186 1.00 79.12 82 VAL A C 1
ATOM 680 O O . VAL A 1 82 ? 7.879 6.424 -15.572 1.00 79.12 82 VAL A O 1
ATOM 683 N N . HIS A 1 83 ? 9.107 5.403 -17.159 1.00 69.62 83 HIS A N 1
ATOM 684 C CA . HIS A 1 83 ? 9.719 6.618 -17.698 1.00 69.62 83 HIS A CA 1
ATOM 685 C C . HIS A 1 83 ? 9.806 6.507 -19.225 1.00 69.62 83 HIS A C 1
ATOM 687 O O . HIS A 1 83 ? 10.579 5.699 -19.744 1.00 69.62 83 HIS A O 1
ATOM 693 N N . GLY A 1 84 ? 8.995 7.292 -19.944 1.00 65.88 84 GLY A N 1
ATOM 694 C CA . GLY A 1 84 ? 8.811 7.111 -21.390 1.00 65.88 84 GLY A CA 1
ATOM 695 C C . GLY A 1 84 ? 8.304 5.700 -21.709 1.00 65.88 84 GLY A C 1
ATOM 696 O O . GLY A 1 84 ? 7.394 5.218 -21.039 1.00 65.88 84 GLY A O 1
ATOM 697 N N . ASP A 1 85 ? 8.948 5.023 -22.663 1.00 57.75 85 ASP A N 1
ATOM 698 C CA . ASP A 1 85 ? 8.632 3.639 -23.062 1.00 57.75 85 ASP A CA 1
ATOM 699 C C . ASP A 1 85 ? 9.370 2.571 -22.229 1.00 57.75 85 ASP A C 1
ATOM 701 O O . ASP A 1 85 ? 9.287 1.377 -22.517 1.00 57.75 85 ASP A O 1
ATOM 705 N N . SER A 1 86 ? 10.137 2.980 -21.210 1.00 53.28 86 SER A N 1
ATOM 706 C CA . SER A 1 86 ? 10.890 2.056 -20.358 1.00 53.28 86 SER A CA 1
ATOM 707 C C . SER A 1 86 ? 10.139 1.746 -19.062 1.00 53.28 86 SER A C 1
ATOM 709 O O . SER A 1 86 ? 9.846 2.638 -18.258 1.00 53.28 86 SER A O 1
ATOM 711 N N . GLU A 1 87 ? 9.845 0.462 -18.855 1.00 62.09 87 GLU A N 1
ATOM 712 C CA . GLU A 1 87 ? 9.239 -0.060 -17.632 1.00 62.09 87 GLU A CA 1
ATOM 713 C C . GLU A 1 87 ? 10.269 -0.872 -16.845 1.00 62.09 87 GLU A C 1
ATOM 715 O O . GLU A 1 87 ? 10.823 -1.864 -17.325 1.00 62.09 87 GLU A O 1
ATOM 720 N N . PHE A 1 88 ? 10.533 -0.452 -15.610 1.00 62.00 88 PHE A N 1
ATOM 721 C CA . PHE A 1 88 ? 11.391 -1.193 -14.693 1.00 62.00 88 PHE A CA 1
ATOM 722 C C . PHE A 1 88 ? 10.539 -1.799 -13.593 1.00 62.00 88 PHE A C 1
ATOM 724 O O . PHE A 1 88 ? 9.939 -1.069 -12.806 1.00 62.00 88 PHE A O 1
ATOM 731 N N . VAL A 1 89 ? 10.538 -3.128 -13.506 1.00 64.81 89 VAL A N 1
ATOM 732 C CA . VAL A 1 89 ? 9.844 -3.874 -12.453 1.00 64.81 89 VAL A CA 1
ATOM 733 C C . VAL A 1 89 ? 10.874 -4.534 -11.557 1.00 64.81 89 VAL A C 1
ATOM 735 O O . VAL A 1 89 ? 11.706 -5.320 -12.016 1.00 64.81 89 VAL A O 1
ATOM 738 N N . ARG A 1 90 ? 10.819 -4.242 -10.259 1.00 64.69 90 ARG A N 1
ATOM 739 C CA . ARG A 1 90 ? 11.647 -4.907 -9.255 1.00 64.69 90 ARG A CA 1
ATOM 740 C C . ARG A 1 90 ? 10.737 -5.595 -8.233 1.00 64.69 90 ARG A C 1
ATOM 742 O O . ARG A 1 90 ? 10.069 -4.913 -7.457 1.00 64.69 90 ARG A O 1
ATOM 749 N N . PRO A 1 91 ? 10.717 -6.938 -8.168 1.00 58.75 91 PRO A N 1
ATOM 750 C CA . PRO A 1 91 ? 10.057 -7.614 -7.061 1.00 58.75 91 PRO A CA 1
ATOM 751 C C . PRO A 1 91 ? 10.827 -7.335 -5.764 1.00 58.75 91 PRO A C 1
ATOM 753 O O . PRO A 1 91 ? 12.037 -7.568 -5.696 1.00 58.75 91 PRO A O 1
ATOM 756 N N . MET A 1 92 ? 10.138 -6.878 -4.716 1.00 58.12 92 MET A N 1
ATOM 757 C CA . MET A 1 92 ? 10.689 -6.848 -3.361 1.00 58.12 92 MET A CA 1
ATOM 758 C C . MET A 1 92 ? 10.182 -8.084 -2.614 1.00 58.12 92 MET A C 1
ATOM 760 O O . MET A 1 92 ? 9.107 -8.102 -2.023 1.00 58.12 92 MET A O 1
ATOM 764 N N . SER A 1 93 ? 10.959 -9.168 -2.675 1.00 49.94 93 SER A N 1
ATOM 765 C CA . SER A 1 93 ? 10.655 -10.387 -1.921 1.00 49.94 93 SER A CA 1
ATOM 766 C C . SER A 1 93 ? 11.162 -10.280 -0.481 1.00 49.94 93 SER A C 1
ATOM 768 O O . SER A 1 93 ? 12.259 -9.777 -0.243 1.00 49.94 93 SER A O 1
ATOM 770 N N . SER A 1 94 ? 10.400 -10.855 0.454 1.00 42.84 94 SER A N 1
ATOM 771 C CA . SER A 1 94 ? 10.687 -11.020 1.888 1.00 42.84 94 SER A CA 1
ATOM 772 C C . SER A 1 94 ? 12.013 -11.726 2.233 1.00 42.84 94 SER A C 1
ATOM 774 O O . SER A 1 94 ? 12.366 -11.830 3.406 1.00 42.84 94 SER A O 1
ATOM 776 N N . LYS A 1 95 ? 12.792 -12.172 1.239 1.00 39.72 95 LYS A N 1
ATOM 777 C CA . LYS A 1 95 ? 14.027 -12.957 1.407 1.00 39.72 95 LYS A CA 1
ATOM 778 C C . LYS A 1 95 ? 15.271 -12.148 1.801 1.00 39.72 95 LYS A C 1
ATOM 780 O O . LYS A 1 95 ? 16.349 -12.723 1.920 1.00 39.72 95 LYS A O 1
ATOM 785 N N . ASN A 1 96 ? 15.151 -10.841 2.043 1.00 49.56 96 ASN A N 1
ATOM 786 C CA . ASN A 1 96 ? 16.207 -10.037 2.660 1.00 49.56 96 ASN A CA 1
ATOM 787 C C . ASN A 1 96 ? 15.873 -9.766 4.145 1.00 49.56 96 ASN A C 1
ATOM 789 O O . ASN A 1 96 ? 14.729 -9.490 4.506 1.00 49.56 96 ASN A O 1
ATOM 793 N N . LYS A 1 97 ? 16.865 -9.792 5.044 1.00 51.06 97 LYS A N 1
ATOM 794 C CA . LYS A 1 97 ? 16.669 -9.482 6.476 1.00 51.06 97 LYS A CA 1
ATOM 795 C C . LYS A 1 97 ? 15.990 -8.118 6.690 1.00 51.06 97 LYS A C 1
ATOM 797 O O . LYS A 1 97 ? 15.229 -7.945 7.640 1.00 51.06 97 LYS A O 1
ATOM 802 N N . TYR A 1 98 ? 16.228 -7.169 5.785 1.00 58.03 98 TYR A N 1
ATOM 803 C CA . TYR A 1 98 ? 15.599 -5.849 5.808 1.00 58.03 98 TYR A CA 1
ATOM 804 C C . TYR A 1 98 ? 14.119 -5.858 5.399 1.00 58.03 98 TYR A C 1
ATOM 806 O O . TYR A 1 98 ? 13.343 -5.100 5.975 1.00 58.03 98 TYR A O 1
ATOM 814 N N . SER A 1 99 ? 13.700 -6.745 4.489 1.00 68.69 99 SER A N 1
ATOM 815 C CA . SER A 1 99 ? 12.285 -6.881 4.120 1.00 68.69 99 SER A CA 1
ATOM 816 C C . SER A 1 99 ? 11.456 -7.511 5.242 1.00 68.69 99 SER A C 1
ATOM 818 O O . SER A 1 99 ? 10.351 -7.050 5.502 1.00 68.69 99 SER A O 1
ATOM 820 N N . LEU A 1 100 ? 11.998 -8.485 5.986 1.00 74.88 100 LEU A N 1
ATOM 821 C CA . LEU A 1 100 ? 11.277 -9.101 7.110 1.00 74.88 100 LEU A CA 1
ATOM 822 C C . LEU A 1 100 ? 11.031 -8.111 8.264 1.00 74.88 100 LEU A C 1
ATOM 824 O O . LEU A 1 100 ? 9.932 -8.043 8.815 1.00 74.88 100 LEU A O 1
ATOM 828 N N . ALA A 1 101 ? 12.039 -7.307 8.619 1.00 79.69 101 ALA A N 1
ATOM 829 C CA . ALA A 1 101 ? 11.901 -6.287 9.663 1.00 79.69 101 ALA A CA 1
ATOM 830 C C . ALA A 1 101 ? 10.930 -5.163 9.256 1.00 79.69 101 ALA A C 1
ATOM 832 O O . ALA A 1 101 ? 10.199 -4.643 10.100 1.00 79.69 101 ALA A O 1
ATOM 833 N N . PHE A 1 102 ? 10.908 -4.814 7.965 1.00 87.06 102 PHE A N 1
ATOM 834 C CA . PHE A 1 102 ? 9.950 -3.866 7.407 1.00 87.06 102 PHE A CA 1
ATOM 835 C C . PHE A 1 102 ? 8.522 -4.410 7.517 1.00 87.06 102 PHE A C 1
ATOM 837 O O . PHE A 1 102 ? 7.703 -3.819 8.218 1.00 87.06 102 PHE A O 1
ATOM 844 N N . PHE A 1 103 ? 8.234 -5.564 6.905 1.00 87.44 103 PHE A N 1
ATOM 845 C CA . PHE A 1 103 ? 6.875 -6.111 6.882 1.00 87.44 103 PHE A CA 1
ATOM 846 C C . PHE A 1 103 ? 6.344 -6.411 8.282 1.00 87.44 103 PHE A C 1
ATOM 848 O O . PHE A 1 103 ? 5.201 -6.082 8.563 1.00 87.44 103 PHE A O 1
ATOM 855 N N . SER A 1 104 ? 7.170 -6.927 9.195 1.00 87.62 104 SER A N 1
ATOM 856 C CA . SER A 1 104 ? 6.732 -7.143 10.583 1.00 87.62 104 SER A CA 1
ATOM 857 C C . SER A 1 104 ? 6.425 -5.838 11.327 1.00 87.62 104 SER A C 1
ATOM 859 O O . SER A 1 104 ? 5.459 -5.782 12.082 1.00 87.62 104 SER A O 1
ATOM 861 N N . THR A 1 105 ? 7.194 -4.766 11.103 1.00 89.94 105 THR A N 1
ATOM 862 C CA . THR A 1 105 ? 6.941 -3.470 11.758 1.00 89.94 105 THR A CA 1
ATOM 863 C C . THR A 1 105 ? 5.703 -2.772 11.194 1.00 89.94 105 THR A C 1
ATOM 865 O O . THR A 1 105 ? 4.946 -2.168 11.949 1.00 89.94 105 THR A O 1
ATOM 868 N N . PHE A 1 106 ? 5.501 -2.833 9.879 1.00 92.12 106 PHE A N 1
ATOM 869 C CA . PHE A 1 106 ? 4.417 -2.127 9.193 1.00 92.12 106 PHE A CA 1
ATOM 870 C C . PHE A 1 106 ? 3.169 -2.993 8.967 1.00 92.12 106 PHE A C 1
ATOM 872 O O . PHE A 1 106 ? 2.181 -2.495 8.431 1.00 92.12 106 PHE A O 1
ATOM 879 N N . ALA A 1 107 ? 3.170 -4.254 9.413 1.00 91.56 107 ALA A N 1
ATOM 880 C CA . ALA A 1 107 ? 2.027 -5.158 9.305 1.00 91.56 107 ALA A CA 1
ATOM 881 C C . ALA A 1 107 ? 0.720 -4.560 9.855 1.00 91.56 107 ALA A C 1
ATOM 883 O O . ALA A 1 107 ? -0.273 -4.659 9.142 1.00 91.56 107 ALA A O 1
ATOM 884 N N . PRO A 1 108 ? 0.676 -3.882 11.025 1.00 92.75 108 PRO A N 1
ATOM 885 C CA . PRO A 1 108 ? -0.563 -3.265 11.508 1.00 92.75 108 PRO A CA 1
ATOM 886 C C . PRO A 1 108 ? -1.135 -2.213 10.549 1.00 92.75 108 PRO A C 1
ATOM 888 O O . PRO A 1 108 ? -2.344 -2.156 10.346 1.00 92.75 108 PRO A O 1
ATOM 891 N N . LEU A 1 109 ? -0.270 -1.416 9.913 1.00 95.06 109 LEU A N 1
ATOM 892 C CA . LEU A 1 109 ? -0.677 -0.389 8.952 1.00 95.06 109 LEU A CA 1
ATOM 893 C C . LEU A 1 109 ? -1.207 -1.003 7.656 1.00 95.06 109 LEU A C 1
ATOM 895 O O . LEU A 1 109 ? -2.240 -0.575 7.145 1.00 95.06 109 LEU A O 1
ATOM 899 N N . MET A 1 110 ? -0.526 -2.031 7.143 1.00 94.44 110 MET A N 1
ATOM 900 C CA . MET A 1 110 ? -1.007 -2.780 5.979 1.00 94.44 110 MET A CA 1
ATOM 901 C C . MET A 1 110 ? -2.321 -3.490 6.305 1.00 94.44 110 MET A C 1
ATOM 903 O O . MET A 1 110 ? -3.236 -3.485 5.486 1.00 94.44 110 MET A O 1
ATOM 907 N N . SER A 1 111 ? -2.451 -4.034 7.519 1.00 94.31 111 SER A N 1
ATOM 908 C CA . SER A 1 111 ? -3.691 -4.653 7.973 1.00 94.31 111 SER A CA 1
ATOM 909 C C . SER A 1 111 ? -4.840 -3.668 8.015 1.00 94.31 111 SER A C 1
ATOM 911 O O . SER A 1 111 ? -5.898 -3.937 7.454 1.00 94.31 111 SER A O 1
ATOM 913 N N . TRP A 1 112 ? -4.609 -2.487 8.580 1.00 95.81 112 TRP A N 1
ATOM 914 C CA . TRP A 1 112 ? -5.579 -1.403 8.534 1.00 95.81 112 TRP A CA 1
ATOM 915 C C . TRP A 1 112 ? -5.983 -1.052 7.089 1.00 95.81 112 TRP A C 1
ATOM 917 O O . TRP A 1 112 ? -7.177 -0.922 6.812 1.00 95.81 112 TRP A O 1
ATOM 927 N N . GLY A 1 113 ? -5.018 -0.974 6.165 1.00 95.69 113 GLY A N 1
ATOM 928 C CA . GLY A 1 113 ? -5.258 -0.656 4.753 1.00 95.69 113 GLY A CA 1
ATOM 929 C C . GLY A 1 113 ? -6.171 -1.653 4.032 1.00 95.69 113 GLY A C 1
ATOM 930 O O . GLY A 1 113 ? -7.021 -1.245 3.248 1.00 95.69 113 GLY A O 1
ATOM 931 N N . PHE A 1 114 ? -6.039 -2.947 4.321 1.00 95.50 114 PHE A N 1
ATOM 932 C CA . PHE A 1 114 ? -6.887 -3.985 3.725 1.00 95.50 114 PHE A CA 1
ATOM 933 C C . PHE A 1 114 ? -8.212 -4.195 4.470 1.00 95.50 114 PHE A C 1
ATOM 935 O O . PHE A 1 114 ? -9.243 -4.386 3.831 1.00 95.50 114 PHE A O 1
ATOM 942 N N . ASP A 1 115 ? -8.194 -4.179 5.805 1.00 95.06 115 ASP A N 1
ATOM 943 C CA . ASP A 1 115 ? -9.324 -4.656 6.616 1.00 95.06 115 ASP A CA 1
ATOM 944 C C . ASP A 1 115 ? -10.248 -3.529 7.080 1.00 95.06 115 ASP A C 1
ATOM 946 O O . ASP A 1 115 ? -11.443 -3.737 7.273 1.00 95.06 115 ASP A O 1
ATOM 950 N N . SER A 1 116 ? -9.699 -2.336 7.320 1.00 95.19 116 SER A N 1
ATOM 951 C CA . SER A 1 116 ? -10.415 -1.250 8.000 1.00 95.19 116 SER A CA 1
ATOM 952 C C . SER A 1 116 ? -10.686 -0.056 7.100 1.00 95.19 116 SER A C 1
ATOM 954 O O . SER A 1 116 ? -11.720 0.592 7.273 1.00 95.19 116 SER A O 1
ATOM 956 N N . LEU A 1 117 ? -9.805 0.216 6.134 1.00 94.94 117 LEU A N 1
ATOM 957 C CA . LEU A 1 117 ? -9.860 1.403 5.282 1.00 94.94 117 LEU A CA 1
ATOM 958 C C . LEU A 1 117 ? -11.247 1.620 4.669 1.00 94.94 117 LEU A C 1
ATOM 960 O O . LEU A 1 117 ? -11.823 2.691 4.847 1.00 94.94 117 LEU A O 1
ATOM 964 N N . LEU A 1 118 ? -11.819 0.595 4.028 1.00 93.81 118 LEU A N 1
ATOM 965 C CA . LEU A 1 118 ? -13.106 0.712 3.335 1.00 93.81 118 LEU A CA 1
ATOM 966 C C . LEU A 1 118 ? -14.265 1.053 4.289 1.00 93.81 118 LEU A C 1
ATOM 968 O O . LEU A 1 118 ? -15.133 1.861 3.968 1.00 93.81 118 LEU A O 1
ATOM 972 N N . SER A 1 119 ? -14.264 0.470 5.489 1.00 94.12 119 SER A N 1
ATOM 973 C CA . SER A 1 119 ? -15.294 0.733 6.504 1.00 94.12 119 SER A CA 1
ATOM 974 C C . SER A 1 119 ? -15.156 2.103 7.175 1.00 94.12 119 SER A C 1
ATOM 976 O O . SER A 1 119 ? -16.134 2.651 7.686 1.00 94.12 119 SER A O 1
ATOM 978 N N . GLN A 1 120 ? -13.937 2.648 7.215 1.00 94.25 120 GLN A N 1
ATOM 979 C CA . GLN A 1 120 ? -13.667 3.953 7.809 1.00 94.25 120 GLN A CA 1
ATOM 980 C C . GLN A 1 120 ? -13.930 5.070 6.803 1.00 94.25 120 GLN A C 1
ATOM 982 O O . GLN A 1 120 ? -14.595 6.041 7.154 1.00 94.25 120 GLN A O 1
ATOM 987 N N . VAL A 1 121 ? -13.493 4.912 5.548 1.00 93.06 121 VAL A N 1
ATOM 988 C CA . VAL A 1 121 ? -13.677 5.935 4.508 1.00 93.06 121 VAL A CA 1
ATOM 989 C C . VAL A 1 121 ? -15.150 6.202 4.205 1.00 93.06 121 VAL A C 1
ATOM 991 O O . VAL A 1 121 ? -15.506 7.330 3.894 1.00 93.06 121 VAL A O 1
ATOM 994 N N . SER A 1 122 ? -16.043 5.222 4.385 1.00 92.94 122 SER A N 1
ATOM 995 C CA . SER A 1 122 ? -17.488 5.431 4.204 1.00 92.94 122 SER A CA 1
ATOM 996 C C . SER A 1 122 ? -18.094 6.452 5.179 1.00 92.94 122 SER A C 1
ATOM 998 O O . SER A 1 122 ? -19.253 6.828 5.024 1.00 92.94 122 SER A O 1
ATOM 1000 N N . LYS A 1 123 ? -17.349 6.847 6.218 1.00 93.06 123 LYS A N 1
ATOM 1001 C CA . LYS A 1 123 ? -17.726 7.862 7.214 1.00 93.06 123 LYS A CA 1
ATOM 1002 C C . LYS A 1 123 ? -16.945 9.167 7.038 1.00 93.06 123 LYS A C 1
ATOM 1004 O O . LYS A 1 123 ? -17.047 10.046 7.888 1.00 93.06 123 LYS A O 1
ATOM 1009 N N . MET A 1 124 ? -16.135 9.259 5.990 1.00 93.38 124 MET A N 1
ATOM 1010 C CA . MET A 1 124 ? -15.244 10.377 5.733 1.00 93.38 124 MET A CA 1
ATOM 1011 C C . MET A 1 124 ? -15.723 11.169 4.526 1.00 93.38 124 MET A C 1
ATOM 1013 O O . MET A 1 124 ? -16.218 10.611 3.548 1.00 93.38 124 MET A O 1
ATOM 1017 N N . GLU A 1 125 ? -15.501 12.471 4.579 1.00 91.88 125 GLU A N 1
ATOM 1018 C CA . GLU A 1 125 ? -15.676 13.373 3.456 1.00 91.88 125 GLU A CA 1
ATOM 1019 C C . GLU A 1 125 ? -14.301 13.748 2.895 1.00 91.88 125 GLU A C 1
ATOM 1021 O O . GLU A 1 125 ? -13.421 14.177 3.647 1.00 91.88 125 GLU A O 1
ATOM 1026 N N . PRO A 1 126 ? -14.074 13.571 1.589 1.00 90.12 126 PRO A N 1
ATOM 1027 C CA . PRO A 1 126 ? -12.824 13.965 0.963 1.00 90.12 126 PRO A CA 1
ATOM 1028 C C . PRO A 1 126 ? -12.713 15.499 0.914 1.00 90.12 126 PRO A C 1
ATOM 1030 O O . PRO A 1 126 ? -13.591 16.181 0.389 1.00 90.12 126 PRO A O 1
ATOM 1033 N N . LEU A 1 127 ? -11.621 16.056 1.439 1.00 87.88 127 LEU A N 1
ATOM 1034 C CA . LEU A 1 127 ? -11.304 17.484 1.356 1.00 87.88 127 LEU A CA 1
ATOM 1035 C C . LEU A 1 127 ? -10.523 17.733 0.073 1.00 87.88 127 LEU A C 1
ATOM 1037 O O . LEU A 1 127 ? -9.490 17.108 -0.136 1.00 87.88 127 LEU A O 1
ATOM 1041 N N . GLU A 1 128 ? -10.982 18.615 -0.811 1.00 74.12 128 GLU A N 1
ATOM 1042 C CA . GLU A 1 128 ? -10.249 18.904 -2.050 1.00 74.12 128 GLU A CA 1
ATOM 1043 C C . GLU A 1 128 ? -8.814 19.371 -1.758 1.00 74.12 128 GLU A C 1
ATOM 1045 O O . GLU A 1 128 ? -8.574 20.428 -1.170 1.00 74.12 128 GLU A O 1
ATOM 1050 N N . GLY A 1 129 ? -7.843 18.558 -2.180 1.00 66.19 129 GLY A N 1
ATOM 1051 C CA . GLY A 1 129 ? -6.440 18.935 -2.195 1.00 66.19 129 GLY A CA 1
ATOM 1052 C C . GLY A 1 129 ? -6.163 19.832 -3.397 1.00 66.19 129 GLY A C 1
ATOM 1053 O O . GLY A 1 129 ? -6.616 19.558 -4.509 1.00 66.19 129 GLY A O 1
ATOM 1054 N N . LYS A 1 130 ? -5.388 20.901 -3.204 1.00 63.56 130 LYS A N 1
ATOM 1055 C CA . LYS A 1 130 ? -4.810 21.619 -4.345 1.00 63.56 130 LYS A CA 1
ATOM 1056 C C . LYS A 1 130 ? -3.690 20.767 -4.924 1.00 63.56 130 LYS A C 1
ATOM 1058 O O . LYS A 1 130 ? -2.760 20.412 -4.202 1.00 63.56 130 LYS A O 1
ATOM 1063 N N . THR A 1 131 ? -3.748 20.484 -6.222 1.00 63.47 131 THR A N 1
ATOM 1064 C CA . THR A 1 131 ? -2.640 19.848 -6.935 1.00 63.47 131 THR A CA 1
ATOM 1065 C C . THR A 1 131 ? -1.387 20.695 -6.736 1.00 63.47 131 THR A C 1
ATOM 1067 O O . THR A 1 131 ? -1.382 21.880 -7.074 1.00 63.47 131 THR A O 1
ATOM 1070 N N . MET A 1 132 ? -0.337 20.109 -6.155 1.00 59.47 132 MET A N 1
ATOM 1071 C CA . MET A 1 132 ? 0.868 20.857 -5.78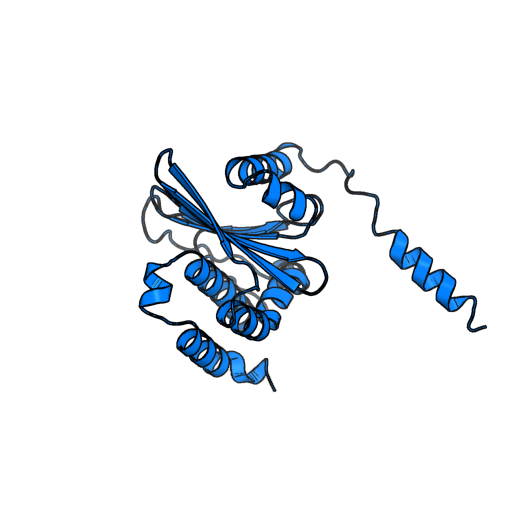0 1.00 59.47 132 MET A CA 1
ATOM 1072 C C . MET A 1 132 ? 1.573 21.443 -7.016 1.00 59.47 132 MET A C 1
ATOM 1074 O O . MET A 1 132 ? 2.073 22.564 -6.968 1.00 59.47 132 MET A O 1
ATOM 1078 N N . PHE A 1 133 ? 1.540 20.718 -8.142 1.00 66.88 133 PHE A N 1
ATOM 1079 C CA . PHE A 1 133 ? 2.066 21.148 -9.438 1.00 66.88 133 PHE A CA 1
ATOM 1080 C C . PHE A 1 133 ? 1.182 20.635 -10.578 1.00 66.88 133 PHE A C 1
ATOM 1082 O O . PHE A 1 133 ? 0.644 19.528 -10.512 1.00 66.88 133 PHE A O 1
ATOM 1089 N N . ALA A 1 134 ? 1.050 21.417 -11.651 1.00 67.94 134 ALA A N 1
ATOM 1090 C CA . ALA A 1 134 ? 0.333 20.981 -12.846 1.00 67.94 134 ALA A CA 1
ATOM 1091 C C . ALA A 1 134 ? 1.022 19.748 -13.451 1.00 67.94 134 ALA A C 1
ATOM 1093 O O . ALA A 1 134 ? 2.213 19.798 -13.745 1.00 67.94 134 ALA A O 1
ATOM 1094 N N . GLY A 1 135 ? 0.276 18.654 -13.621 1.00 70.19 135 GLY A N 1
ATOM 1095 C CA . GLY A 1 135 ? 0.780 17.379 -14.142 1.00 70.19 135 GLY A CA 1
ATOM 1096 C C . GLY A 1 135 ? 1.276 16.397 -13.078 1.00 70.19 135 GLY A C 1
ATOM 1097 O O . GLY A 1 135 ? 1.581 15.264 -13.428 1.00 70.19 135 GLY A O 1
ATOM 1098 N N . TYR A 1 136 ? 1.357 16.784 -11.795 1.00 80.88 136 TYR A N 1
ATOM 1099 C CA . TYR A 1 136 ? 1.723 15.840 -10.736 1.00 80.88 136 TYR A CA 1
ATOM 1100 C C . TYR A 1 136 ? 0.474 15.078 -10.312 1.00 80.88 136 TYR A C 1
ATOM 1102 O O . TYR A 1 136 ? -0.527 15.692 -9.941 1.00 80.88 136 TYR A O 1
ATOM 1110 N N . SER A 1 137 ? 0.545 13.756 -10.377 1.00 84.38 137 SER A N 1
ATOM 1111 C CA . SER A 1 137 ? -0.501 12.854 -9.920 1.00 84.38 137 SER A CA 1
ATOM 1112 C C . SER A 1 137 ? 0.051 12.002 -8.794 1.00 84.38 137 SER A C 1
ATOM 1114 O O . SER A 1 137 ? 1.149 11.465 -8.914 1.00 84.38 137 SER A O 1
ATOM 1116 N N . GLU A 1 138 ? -0.732 11.834 -7.738 1.00 88.56 138 GLU A N 1
ATOM 1117 C CA . GLU A 1 138 ? -0.498 10.845 -6.689 1.00 88.56 138 GLU A CA 1
ATOM 1118 C C . GLU A 1 138 ? -1.815 10.144 -6.371 1.00 88.56 138 GLU A C 1
ATOM 1120 O O . GLU A 1 138 ? -2.860 10.791 -6.301 1.00 88.56 138 GLU A O 1
ATOM 1125 N N . SER A 1 139 ? -1.790 8.825 -6.221 1.00 90.00 139 SER A N 1
ATOM 1126 C CA . SER A 1 139 ? -2.988 8.053 -5.923 1.00 90.00 139 SER A CA 1
ATOM 1127 C C . SER A 1 139 ? -2.676 6.802 -5.120 1.00 90.00 139 SER A C 1
ATOM 1129 O O . SER A 1 139 ? -1.760 6.050 -5.466 1.00 90.00 139 SER A O 1
ATOM 1131 N N . LEU A 1 140 ? -3.474 6.572 -4.077 1.00 93.44 140 LEU A N 1
ATOM 1132 C CA . LEU A 1 140 ? -3.559 5.322 -3.334 1.00 93.44 140 LEU A CA 1
ATOM 1133 C C . LEU A 1 140 ? -4.890 4.638 -3.658 1.00 93.44 140 LEU A C 1
ATOM 1135 O O . LEU A 1 140 ? -5.951 5.205 -3.419 1.00 93.44 140 LEU A O 1
ATOM 1139 N N . LYS A 1 141 ? -4.851 3.403 -4.146 1.00 94.25 141 LYS A N 1
ATOM 1140 C CA . LYS A 1 141 ? -6.025 2.606 -4.503 1.00 94.25 141 LYS A CA 1
ATOM 1141 C C . LYS A 1 141 ? -6.102 1.336 -3.677 1.00 94.25 141 LYS A C 1
ATOM 1143 O O . LYS A 1 141 ? -5.078 0.705 -3.416 1.00 94.25 141 LYS A O 1
ATOM 1148 N N . LEU A 1 142 ? -7.320 0.933 -3.332 1.00 94.62 142 LEU A N 1
ATOM 1149 C CA . LEU A 1 142 ? -7.626 -0.408 -2.839 1.00 94.62 142 LEU A CA 1
ATOM 1150 C C . LEU A 1 142 ? -8.416 -1.144 -3.918 1.00 94.62 142 LEU A C 1
ATOM 1152 O O . LEU A 1 142 ? -9.515 -0.726 -4.287 1.00 94.62 142 LEU A O 1
ATOM 1156 N N . ILE A 1 143 ? -7.852 -2.243 -4.402 1.00 93.56 143 ILE A N 1
ATOM 1157 C CA . ILE A 1 143 ? -8.494 -3.163 -5.334 1.00 93.56 143 ILE A CA 1
ATOM 1158 C C . ILE A 1 143 ? -8.956 -4.387 -4.547 1.00 93.56 143 ILE A C 1
ATOM 1160 O O . ILE A 1 143 ? -8.178 -4.957 -3.778 1.00 93.56 143 ILE A O 1
ATOM 1164 N N . ASP A 1 144 ? -10.212 -4.789 -4.716 1.00 91.50 144 ASP A N 1
ATOM 1165 C CA . ASP A 1 144 ? -10.740 -6.007 -4.104 1.00 91.50 144 ASP A CA 1
ATOM 1166 C C . ASP A 1 144 ? -10.300 -7.281 -4.852 1.00 91.50 144 ASP A C 1
ATOM 1168 O O . ASP A 1 144 ? -9.678 -7.242 -5.914 1.00 91.50 144 ASP A O 1
ATOM 1172 N N . SER A 1 145 ? -10.637 -8.451 -4.306 1.00 90.00 145 SER A N 1
ATOM 1173 C CA . SER A 1 145 ? -10.316 -9.744 -4.924 1.00 90.00 145 SER A CA 1
ATOM 1174 C C . SER A 1 145 ? -11.029 -10.001 -6.257 1.00 90.00 145 SER A C 1
ATOM 1176 O O . SER A 1 145 ? -10.655 -10.929 -6.963 1.00 90.00 145 SER A O 1
ATOM 1178 N N . CYS A 1 146 ? -12.041 -9.215 -6.630 1.00 86.94 146 CYS A N 1
ATOM 1179 C CA . CYS A 1 146 ? -12.675 -9.296 -7.949 1.00 86.94 146 CYS A CA 1
ATOM 1180 C C . CYS A 1 146 ? -12.014 -8.347 -8.973 1.00 86.94 146 CYS A C 1
ATOM 1182 O O . CYS A 1 146 ? -12.405 -8.324 -10.151 1.00 86.94 146 CYS A O 1
ATOM 1184 N N . GLY A 1 147 ? -10.995 -7.588 -8.553 1.00 84.75 147 GLY A N 1
ATOM 1185 C CA . GLY A 1 147 ? -10.284 -6.605 -9.367 1.00 84.75 147 GLY A CA 1
ATOM 1186 C C . GLY A 1 147 ? -10.949 -5.228 -9.405 1.00 84.75 147 GLY A C 1
ATOM 1187 O O . GLY A 1 147 ? -10.527 -4.372 -10.180 1.00 84.75 147 GLY A O 1
ATOM 1188 N N . LYS A 1 148 ? -11.980 -4.988 -8.589 1.00 88.25 148 LYS A N 1
ATOM 1189 C CA . LYS A 1 148 ? -12.682 -3.705 -8.558 1.00 88.25 148 LYS A CA 1
ATOM 1190 C C . LYS A 1 148 ? -11.934 -2.716 -7.668 1.00 88.25 148 LYS A C 1
ATOM 1192 O O . LYS A 1 148 ? -11.599 -3.032 -6.529 1.00 88.25 148 LYS A O 1
ATOM 1197 N N . CYS A 1 149 ? -11.748 -1.491 -8.157 1.00 90.62 149 CYS A N 1
ATOM 1198 C CA . CYS A 1 149 ? -11.319 -0.376 -7.321 1.00 90.62 149 CYS A CA 1
ATOM 1199 C C . CYS A 1 149 ? -12.444 -0.002 -6.344 1.00 90.62 149 CYS A C 1
ATOM 1201 O O . CYS A 1 149 ? -13.521 0.432 -6.756 1.00 90.62 149 CYS A O 1
ATOM 1203 N N . VAL A 1 150 ? -12.218 -0.223 -5.049 1.00 92.31 150 VAL A N 1
ATOM 1204 C CA . VAL A 1 150 ? -13.188 0.058 -3.974 1.00 92.31 150 VAL A CA 1
ATOM 1205 C C . VAL A 1 150 ? -12.828 1.306 -3.168 1.00 92.31 150 VAL A C 1
ATOM 1207 O O . VAL A 1 150 ? -13.643 1.784 -2.384 1.00 92.31 150 VAL A O 1
ATOM 1210 N N . PHE A 1 151 ? -11.629 1.849 -3.374 1.00 92.56 151 PHE A N 1
ATOM 1211 C CA . PHE A 1 151 ? -11.189 3.129 -2.831 1.00 92.56 151 PHE A CA 1
ATOM 1212 C C . PHE A 1 151 ? -10.078 3.716 -3.704 1.00 92.56 151 PHE A C 1
ATOM 1214 O O . PHE A 1 151 ? -9.212 2.975 -4.165 1.00 92.56 151 PHE A O 1
ATOM 1221 N N . GLU A 1 152 ? -10.075 5.039 -3.865 1.00 91.69 152 GLU A N 1
ATOM 1222 C CA . GLU A 1 152 ? -9.022 5.802 -4.534 1.00 91.69 152 GLU A CA 1
ATOM 1223 C C . GLU A 1 152 ? -8.829 7.148 -3.814 1.00 91.69 152 GLU A C 1
ATOM 1225 O O . GLU A 1 152 ? -9.762 7.950 -3.743 1.00 91.69 152 GLU A O 1
ATOM 1230 N N . SER A 1 153 ? -7.624 7.418 -3.303 1.00 88.75 153 SER A N 1
ATOM 1231 C CA . SER A 1 153 ? -7.185 8.778 -2.980 1.00 88.75 153 SER A CA 1
ATOM 1232 C C . SER A 1 153 ? -6.696 9.448 -4.266 1.00 88.75 153 SER A C 1
ATOM 1234 O O . SER A 1 153 ? -6.010 8.825 -5.084 1.00 88.75 153 SER A O 1
ATOM 1236 N N . LYS A 1 154 ? -7.068 10.714 -4.478 1.00 79.44 154 LYS A N 1
ATOM 1237 C CA . LYS A 1 154 ? -6.605 11.514 -5.621 1.00 79.44 154 LYS A CA 1
ATOM 1238 C C . LYS A 1 154 ? -5.803 12.707 -5.123 1.00 79.44 154 LYS A C 1
ATOM 1240 O O . LYS A 1 154 ? -6.325 13.527 -4.379 1.00 79.44 154 LYS A O 1
ATOM 1245 N N . ASN A 1 155 ? -4.557 12.817 -5.572 1.00 74.50 155 ASN A N 1
ATOM 1246 C CA . ASN A 1 155 ? -3.635 13.921 -5.296 1.00 74.50 155 ASN A CA 1
ATOM 1247 C C . ASN A 1 155 ? -3.454 14.211 -3.800 1.00 74.50 155 ASN A C 1
ATOM 1249 O O . ASN A 1 155 ? -3.606 15.353 -3.366 1.00 74.50 155 ASN A O 1
ATOM 1253 N N . SER A 1 156 ? -3.139 13.164 -3.029 1.00 64.88 156 SER A N 1
ATOM 1254 C CA . SER A 1 156 ? -2.795 13.278 -1.601 1.00 64.88 156 SER A CA 1
ATOM 1255 C C . SER A 1 156 ? -3.919 13.945 -0.791 1.00 64.88 156 SER A C 1
ATOM 1257 O O . SER A 1 156 ? -3.700 14.834 0.033 1.00 64.88 156 SER A O 1
ATOM 1259 N N . GLN A 1 157 ? -5.156 13.537 -1.084 1.00 77.12 157 GLN A N 1
ATOM 1260 C CA . GLN A 1 157 ? -6.356 14.096 -0.485 1.00 77.12 157 GLN A CA 1
ATOM 1261 C C . GLN A 1 157 ? -6.382 13.876 1.030 1.00 77.12 157 GLN A C 1
ATOM 1263 O O . GLN A 1 157 ? -6.156 12.763 1.504 1.00 77.12 157 GLN A O 1
ATOM 1268 N N . SER A 1 158 ? -6.699 14.924 1.791 1.00 87.75 158 SER A N 1
ATOM 1269 C CA . SER A 1 158 ? -7.059 14.774 3.202 1.00 87.75 158 SER A CA 1
ATOM 1270 C C . SER A 1 158 ? -8.558 14.522 3.342 1.00 87.75 158 SER A C 1
ATOM 1272 O O . SER A 1 158 ? -9.342 14.815 2.447 1.00 87.75 158 SER A O 1
ATOM 1274 N N . PHE A 1 159 ? -8.973 14.000 4.487 1.00 92.25 159 PHE A N 1
ATOM 1275 C CA . PHE A 1 159 ? -10.355 13.627 4.761 1.00 92.25 159 PHE A CA 1
ATOM 1276 C C . PHE A 1 159 ? -10.859 14.303 6.039 1.00 92.25 159 PHE A C 1
ATOM 1278 O O . PHE A 1 159 ? -10.132 14.381 7.030 1.00 92.25 159 PHE A O 1
ATOM 1285 N N . SER A 1 160 ? -12.100 14.775 6.049 1.00 93.75 160 SER A N 1
ATOM 1286 C CA . SER A 1 160 ? -12.810 15.231 7.248 1.00 93.75 160 SER A CA 1
ATOM 1287 C C . SER A 1 160 ? -13.833 14.194 7.698 1.00 93.75 160 SER A C 1
ATOM 1289 O O . SER A 1 160 ? -14.277 13.365 6.914 1.00 93.75 160 SER A O 1
ATOM 1291 N N . GLY A 1 161 ? -14.210 14.225 8.974 1.00 93.38 161 GLY A N 1
ATOM 1292 C CA . GLY A 1 161 ? -15.174 13.284 9.542 1.00 93.38 161 GLY A CA 1
ATOM 1293 C C . GLY A 1 161 ? -14.777 12.782 10.930 1.00 93.38 161 GLY A C 1
ATOM 1294 O O . GLY A 1 161 ? -13.773 13.245 11.499 1.00 93.38 161 GLY A O 1
ATOM 1295 N N . PRO A 1 162 ? -15.560 11.843 11.489 1.00 93.00 162 PRO A N 1
ATOM 1296 C CA . PRO A 1 162 ? -15.247 11.183 12.752 1.00 93.00 162 PRO A CA 1
ATOM 1297 C C . PRO A 1 162 ? -13.877 10.511 12.667 1.00 93.00 162 PRO A C 1
ATOM 1299 O O . PRO A 1 162 ? -13.596 9.830 11.692 1.00 93.00 162 PRO A O 1
ATOM 1302 N N . ASP A 1 163 ? -13.015 10.706 13.664 1.00 91.25 163 ASP A N 1
ATOM 1303 C CA . ASP A 1 163 ? -11.657 10.135 13.705 1.00 91.25 163 ASP A CA 1
ATOM 1304 C C . ASP A 1 163 ? -10.746 10.497 12.513 1.00 91.25 163 ASP A C 1
ATOM 1306 O O . ASP A 1 163 ? -9.714 9.857 12.293 1.00 91.25 163 ASP A O 1
ATOM 1310 N N . SER A 1 164 ? -11.071 11.562 11.770 1.00 92.75 164 SER A N 1
ATOM 1311 C CA . SER A 1 164 ? -10.288 12.055 10.623 1.00 92.75 164 SER A CA 1
ATOM 1312 C C . SER A 1 164 ? -8.795 12.214 10.926 1.00 92.75 164 SER A C 1
ATOM 1314 O O . SER A 1 164 ? -7.959 11.901 10.082 1.00 92.75 164 SER A O 1
ATOM 1316 N N . VAL A 1 165 ? -8.422 12.626 12.141 1.00 92.75 165 VAL A N 1
ATOM 1317 C CA . VAL A 1 165 ? -7.011 12.717 12.560 1.00 92.75 165 VAL A CA 1
ATOM 1318 C C . VAL A 1 165 ? -6.301 11.362 12.455 1.00 92.75 165 VAL A C 1
ATOM 1320 O O . VAL A 1 165 ? -5.205 11.285 11.904 1.00 92.75 165 VAL A O 1
ATOM 1323 N N . ALA A 1 166 ? -6.914 10.290 12.962 1.00 92.38 166 ALA A N 1
ATOM 1324 C CA . ALA A 1 166 ? -6.334 8.950 12.918 1.00 92.38 166 ALA A CA 1
ATOM 1325 C C . ALA A 1 166 ? -6.370 8.365 11.498 1.00 92.38 166 ALA A C 1
ATOM 1327 O O . ALA A 1 166 ? -5.389 7.765 11.056 1.00 92.38 166 ALA A O 1
ATOM 1328 N N . PHE A 1 167 ? -7.464 8.591 10.767 1.00 93.50 167 PHE A N 1
ATOM 1329 C CA . PHE A 1 167 ? -7.621 8.127 9.389 1.00 93.50 167 PHE A CA 1
ATOM 1330 C C . PHE A 1 167 ? -6.571 8.732 8.449 1.00 93.50 167 PHE A C 1
ATOM 1332 O O . PHE A 1 167 ? -5.829 7.992 7.804 1.00 93.50 167 PHE A O 1
ATOM 1339 N N . ASN A 1 168 ? -6.442 10.065 8.426 1.00 92.88 168 ASN A N 1
ATOM 1340 C CA . ASN A 1 168 ? -5.438 10.749 7.602 1.00 92.88 168 ASN A CA 1
ATOM 1341 C C . ASN A 1 168 ? -4.023 10.329 7.986 1.00 92.88 168 ASN A C 1
ATOM 1343 O O . ASN A 1 168 ? -3.177 10.116 7.124 1.00 92.88 168 ASN A O 1
ATOM 1347 N N . LYS A 1 169 ? -3.764 10.167 9.288 1.00 92.19 169 LYS A N 1
ATOM 1348 C CA . LYS A 1 169 ? -2.472 9.694 9.779 1.00 92.19 169 LYS A CA 1
ATOM 1349 C C . LYS A 1 169 ? -2.112 8.326 9.178 1.00 92.19 169 LYS A C 1
ATOM 1351 O O . LYS A 1 169 ? -0.994 8.162 8.691 1.00 92.19 169 LYS A O 1
ATOM 1356 N N . ASN A 1 170 ? -3.053 7.382 9.152 1.00 94.06 170 ASN A N 1
ATOM 1357 C CA . ASN A 1 170 ? -2.831 6.066 8.555 1.00 94.06 170 ASN A CA 1
ATOM 1358 C C . ASN A 1 170 ? -2.709 6.119 7.025 1.00 94.06 170 ASN A C 1
ATOM 1360 O O . ASN A 1 170 ? -1.789 5.500 6.493 1.00 94.06 170 ASN A O 1
ATOM 1364 N N . ILE A 1 171 ? -3.559 6.880 6.321 1.00 93.38 171 ILE A N 1
ATOM 1365 C CA . ILE A 1 171 ? -3.434 7.053 4.861 1.00 93.38 171 ILE A CA 1
ATOM 1366 C C . ILE A 1 171 ? -2.064 7.613 4.497 1.00 93.38 171 ILE A C 1
ATOM 1368 O O . ILE A 1 171 ? -1.343 6.988 3.723 1.00 93.38 171 ILE A O 1
ATOM 1372 N N . HIS A 1 172 ? -1.652 8.717 5.115 1.00 92.12 172 HIS A N 1
ATOM 1373 C CA . HIS A 1 172 ? -0.378 9.347 4.783 1.00 92.12 172 HIS A CA 1
ATOM 1374 C C . HIS A 1 172 ? 0.822 8.488 5.173 1.00 92.12 172 HIS A C 1
ATOM 1376 O O . HIS A 1 172 ? 1.837 8.497 4.481 1.00 92.12 172 HIS A O 1
ATOM 1382 N N . ALA A 1 173 ? 0.734 7.709 6.256 1.00 93.69 173 ALA A N 1
ATOM 1383 C CA . ALA A 1 173 ? 1.782 6.740 6.545 1.00 93.69 173 ALA A CA 1
ATOM 1384 C C . ALA A 1 173 ? 1.840 5.626 5.504 1.00 93.69 173 ALA A C 1
ATOM 1386 O O . ALA A 1 173 ? 2.944 5.234 5.137 1.00 93.69 173 ALA A O 1
ATOM 1387 N N . LEU A 1 174 ? 0.694 5.133 5.028 1.00 94.62 174 LEU A N 1
ATOM 1388 C CA . LEU A 1 174 ? 0.629 4.093 4.006 1.00 94.62 174 LEU A CA 1
ATOM 1389 C C . LEU A 1 174 ? 1.200 4.600 2.672 1.00 94.62 174 LEU A C 1
ATOM 1391 O O . LEU A 1 174 ? 2.094 3.960 2.120 1.00 94.62 174 LEU A O 1
ATOM 1395 N N . GLU A 1 175 ? 0.776 5.783 2.225 1.00 93.62 175 GLU A N 1
ATOM 1396 C CA . GLU A 1 175 ? 1.335 6.491 1.062 1.00 93.62 175 GLU A CA 1
ATOM 1397 C C . GLU A 1 175 ? 2.853 6.667 1.208 1.00 93.62 175 GLU A C 1
ATOM 1399 O O . GLU A 1 175 ? 3.622 6.273 0.331 1.00 93.62 175 GLU A O 1
ATOM 1404 N N . PHE A 1 176 ? 3.314 7.162 2.360 1.00 92.44 176 PHE A N 1
ATOM 1405 C CA . PHE A 1 176 ? 4.735 7.400 2.601 1.00 92.44 176 PHE A CA 1
ATOM 1406 C C . PHE A 1 176 ? 5.576 6.118 2.568 1.00 92.44 176 PHE A C 1
ATOM 1408 O O . PHE A 1 176 ? 6.638 6.101 1.941 1.00 92.44 176 PHE A O 1
ATOM 1415 N N . ILE A 1 177 ? 5.138 5.033 3.220 1.00 93.44 177 ILE A N 1
ATOM 1416 C CA . ILE A 1 177 ? 5.911 3.782 3.199 1.00 93.44 177 ILE A CA 1
ATOM 1417 C C . ILE A 1 177 ? 5.933 3.160 1.802 1.00 93.44 177 ILE A C 1
ATOM 1419 O O . ILE A 1 177 ? 6.948 2.583 1.413 1.00 93.44 177 ILE A O 1
ATOM 1423 N N . MET A 1 178 ? 4.853 3.303 1.032 1.00 93.44 178 MET A N 1
ATOM 1424 C CA . MET A 1 178 ? 4.777 2.800 -0.337 1.00 93.44 178 MET A CA 1
ATOM 1425 C C . MET A 1 178 ? 5.635 3.634 -1.292 1.00 93.44 178 MET A C 1
ATOM 1427 O O . MET A 1 178 ? 6.347 3.054 -2.111 1.00 93.44 178 MET A O 1
ATOM 1431 N N . MET A 1 179 ? 5.681 4.955 -1.115 1.00 91.69 179 MET A N 1
ATOM 1432 C CA . MET A 1 179 ? 6.617 5.845 -1.807 1.00 91.69 179 MET A CA 1
ATOM 1433 C C . MET A 1 179 ? 8.077 5.509 -1.475 1.00 91.69 179 MET A C 1
ATOM 1435 O O . MET A 1 179 ? 8.941 5.486 -2.358 1.00 91.69 179 MET A O 1
ATOM 1439 N N . TRP A 1 180 ? 8.371 5.240 -0.199 1.00 91.56 180 TRP A N 1
ATOM 1440 C CA . TRP A 1 180 ? 9.707 4.846 0.242 1.00 91.56 180 TRP A CA 1
ATOM 1441 C C . TRP A 1 180 ? 10.143 3.528 -0.414 1.00 91.56 180 TRP A C 1
ATOM 1443 O O . TRP A 1 180 ? 11.287 3.412 -0.857 1.00 91.56 180 TRP A O 1
ATOM 1453 N N . LEU A 1 181 ? 9.237 2.550 -0.550 1.00 88.88 181 LEU A N 1
ATOM 1454 C CA . LEU A 1 181 ? 9.516 1.270 -1.218 1.00 88.88 181 LEU A CA 1
ATOM 1455 C C . LEU A 1 181 ? 9.903 1.443 -2.697 1.00 88.88 181 LEU A C 1
ATOM 1457 O O . LEU A 1 181 ? 10.817 0.760 -3.167 1.00 88.88 181 LEU A O 1
ATOM 1461 N N . SER A 1 182 ? 9.266 2.365 -3.419 1.00 87.44 182 SER A N 1
ATOM 1462 C CA . SER A 1 182 ? 9.528 2.618 -4.844 1.00 87.44 182 SER A CA 1
ATOM 1463 C C . SER A 1 182 ? 10.623 3.652 -5.125 1.00 87.44 182 SER A C 1
ATOM 1465 O O . SER A 1 182 ? 10.934 3.898 -6.291 1.00 87.44 182 SER A O 1
ATOM 1467 N N . SER A 1 183 ? 11.230 4.250 -4.094 1.00 86.75 183 SER A N 1
ATOM 1468 C CA . SER A 1 183 ? 12.241 5.309 -4.240 1.00 86.75 183 SER A CA 1
ATOM 1469 C C . SER A 1 183 ? 13.617 4.874 -3.729 1.00 86.75 183 SER A C 1
ATOM 1471 O O . SER A 1 183 ? 13.927 5.085 -2.552 1.00 86.75 183 SER A O 1
ATOM 1473 N N . PRO A 1 184 ? 14.496 4.318 -4.584 1.00 82.19 184 PRO A N 1
ATOM 1474 C CA . PRO A 1 184 ? 15.879 4.016 -4.210 1.00 82.19 184 PRO A CA 1
ATOM 1475 C C . PRO A 1 184 ? 16.614 5.212 -3.591 1.00 82.19 184 PRO A C 1
ATOM 1477 O O . PRO A 1 184 ? 17.403 5.044 -2.664 1.00 82.19 184 PRO A O 1
ATOM 1480 N N . GLU A 1 185 ? 16.327 6.419 -4.071 1.00 83.69 185 GLU A N 1
ATOM 1481 C CA . GLU A 1 185 ? 16.922 7.668 -3.601 1.00 83.69 185 GLU A CA 1
ATOM 1482 C C . GLU A 1 185 ? 16.500 7.985 -2.147 1.00 83.69 185 GLU A C 1
ATOM 1484 O O . GLU A 1 185 ? 17.327 8.372 -1.315 1.00 83.69 185 GLU A O 1
ATOM 1489 N N . LEU A 1 186 ? 15.231 7.730 -1.795 1.00 84.06 186 LEU A N 1
ATOM 1490 C CA . LEU A 1 186 ? 14.752 7.838 -0.410 1.00 84.06 186 LEU A CA 1
ATOM 1491 C C . LEU A 1 186 ? 15.326 6.735 0.481 1.00 84.06 186 LEU A C 1
ATOM 1493 O O . LEU A 1 186 ? 15.618 6.982 1.645 1.00 84.06 186 LEU A O 1
ATOM 1497 N N . GLN A 1 187 ? 15.535 5.528 -0.043 1.00 85.25 187 GLN A N 1
ATOM 1498 C CA . GLN A 1 187 ? 16.124 4.429 0.732 1.00 85.25 187 GLN A CA 1
ATOM 1499 C C . GLN A 1 187 ? 17.594 4.688 1.092 1.00 85.25 187 GLN A C 1
ATOM 1501 O O . GLN A 1 187 ? 18.054 4.240 2.143 1.00 85.25 187 GLN A O 1
ATOM 1506 N N . GLN A 1 188 ? 18.323 5.420 0.242 1.00 83.31 188 GLN A N 1
ATOM 1507 C CA . GLN A 1 188 ? 19.701 5.844 0.513 1.00 83.31 188 GLN A CA 1
ATOM 1508 C C . GLN A 1 188 ? 19.773 6.911 1.611 1.00 83.31 188 GLN A C 1
ATOM 1510 O O . GLN A 1 188 ? 20.665 6.865 2.455 1.00 83.31 188 GLN A O 1
ATOM 1515 N N . THR A 1 189 ? 18.835 7.860 1.608 1.00 88.56 189 THR A N 1
ATOM 1516 C CA . THR A 1 189 ? 18.820 9.001 2.540 1.00 88.56 189 THR A CA 1
ATOM 1517 C C . THR A 1 189 ? 18.117 8.689 3.861 1.00 88.56 189 THR A C 1
ATOM 1519 O O . THR A 1 189 ? 18.516 9.197 4.908 1.00 88.56 189 THR A O 1
ATOM 1522 N N . LEU A 1 190 ? 17.116 7.810 3.838 1.00 87.81 190 LEU A N 1
ATOM 1523 C CA . LEU A 1 190 ? 16.382 7.322 5.000 1.00 87.81 190 LEU A CA 1
ATOM 1524 C C . LEU A 1 190 ? 16.444 5.786 5.044 1.00 87.81 190 LEU A C 1
ATOM 1526 O O . LEU A 1 190 ? 15.543 5.109 4.543 1.00 87.81 190 LEU A O 1
ATOM 1530 N N . PRO A 1 191 ? 17.485 5.201 5.662 1.00 87.69 191 PRO A N 1
ATOM 1531 C CA . PRO A 1 191 ? 17.595 3.755 5.793 1.00 87.69 191 PRO A CA 1
ATOM 1532 C C . PRO A 1 191 ? 16.432 3.159 6.594 1.00 87.69 191 PRO A C 1
ATOM 1534 O O . PRO A 1 191 ? 15.927 3.767 7.540 1.00 87.69 191 PRO A O 1
ATOM 1537 N N . VAL A 1 192 ? 16.073 1.905 6.299 1.00 85.25 192 VAL A N 1
ATOM 1538 C CA . VAL A 1 192 ? 14.929 1.206 6.922 1.00 85.25 192 VAL A CA 1
ATOM 1539 C C . VAL A 1 192 ? 14.941 1.224 8.458 1.00 85.25 192 VAL A C 1
ATOM 1541 O O . VAL A 1 192 ? 13.889 1.278 9.086 1.00 85.25 192 VAL A O 1
ATOM 1544 N N . LYS A 1 193 ? 16.124 1.217 9.088 1.00 86.00 193 LYS A N 1
ATOM 1545 C CA . LYS A 1 193 ? 16.254 1.296 10.553 1.00 86.00 193 LYS A CA 1
ATOM 1546 C C . LYS A 1 193 ? 15.749 2.633 11.103 1.00 86.00 193 LYS A C 1
ATOM 1548 O O . LYS A 1 193 ? 15.020 2.640 12.093 1.00 86.00 193 LYS A O 1
ATOM 1553 N N . GLU A 1 194 ? 16.103 3.739 10.453 1.00 88.25 194 GLU A N 1
ATOM 1554 C CA . GLU A 1 194 ? 15.657 5.078 10.851 1.00 88.25 194 GLU A CA 1
ATOM 1555 C C . GLU A 1 194 ? 14.176 5.285 10.524 1.00 88.25 194 GLU A C 1
ATOM 1557 O O . GLU A 1 194 ? 13.441 5.841 11.341 1.00 88.25 194 GLU A O 1
ATOM 1562 N N . LEU A 1 195 ? 13.706 4.736 9.398 1.00 87.88 195 LEU A N 1
ATOM 1563 C CA . LEU A 1 195 ? 12.283 4.698 9.061 1.00 87.88 195 LEU A CA 1
ATOM 1564 C C . LEU A 1 195 ? 11.463 3.994 10.159 1.00 87.88 195 LEU A C 1
ATOM 1566 O O . LEU A 1 195 ? 10.506 4.564 10.684 1.00 87.88 195 LEU A O 1
ATOM 1570 N N . ILE A 1 196 ? 11.868 2.783 10.560 1.00 87.00 196 ILE A N 1
ATOM 1571 C CA . ILE A 1 196 ? 11.211 2.006 11.625 1.00 87.00 196 ILE A CA 1
ATOM 1572 C C . ILE A 1 196 ? 11.230 2.763 12.955 1.00 87.00 196 ILE A C 1
ATOM 1574 O O . ILE A 1 196 ? 10.223 2.804 13.664 1.00 87.00 196 ILE A O 1
ATOM 1578 N N . LYS A 1 197 ? 12.362 3.375 13.307 1.00 87.12 197 LYS A N 1
ATOM 1579 C CA . LYS A 1 197 ? 12.500 4.164 14.536 1.00 87.12 197 LYS A CA 1
ATOM 1580 C C . LYS A 1 197 ? 11.546 5.361 14.546 1.00 87.12 197 LYS A C 1
ATOM 1582 O O . LYS A 1 197 ? 10.868 5.586 15.549 1.00 87.12 197 LYS A O 1
ATOM 1587 N N . SER A 1 198 ? 11.460 6.087 13.432 1.00 86.75 198 SER A N 1
ATOM 1588 C CA . SER A 1 198 ? 10.528 7.206 13.263 1.00 86.75 198 SER A CA 1
ATOM 1589 C C . SER A 1 198 ? 9.068 6.749 13.366 1.00 86.75 198 SER A C 1
ATOM 1591 O O . SER A 1 198 ? 8.272 7.346 14.100 1.00 86.75 198 SER A O 1
ATOM 1593 N N . TYR A 1 199 ? 8.732 5.626 12.722 1.00 85.00 199 TYR A N 1
ATOM 1594 C CA . TYR A 1 199 ? 7.395 5.040 12.783 1.00 85.00 199 TYR A CA 1
ATOM 1595 C C . TYR A 1 199 ? 7.012 4.638 14.211 1.00 85.00 199 TYR A C 1
ATOM 1597 O O . TYR A 1 199 ? 5.998 5.097 14.729 1.00 85.00 199 TYR A O 1
ATOM 1605 N N . ARG A 1 200 ? 7.855 3.873 14.912 1.00 84.56 200 ARG A N 1
ATOM 1606 C CA . ARG A 1 200 ? 7.585 3.453 16.300 1.00 84.56 200 ARG A CA 1
ATOM 1607 C C . ARG A 1 200 ? 7.434 4.632 17.257 1.00 84.56 200 ARG A C 1
ATOM 1609 O O . ARG A 1 200 ? 6.578 4.593 18.132 1.00 84.56 200 ARG A O 1
ATOM 1616 N N . LYS A 1 201 ? 8.218 5.700 17.074 1.00 85.50 201 LYS A N 1
ATOM 1617 C CA . LYS A 1 201 ? 8.062 6.936 17.855 1.00 85.50 201 LYS A CA 1
ATOM 1618 C C . LYS A 1 201 ? 6.689 7.576 17.623 1.00 85.50 201 LYS A C 1
ATOM 1620 O O . LYS A 1 201 ? 6.047 8.015 18.572 1.00 85.50 201 LYS A O 1
ATOM 1625 N N . THR A 1 202 ? 6.241 7.612 16.372 1.00 79.00 202 THR A N 1
ATOM 1626 C CA . THR A 1 202 ? 4.985 8.258 15.958 1.00 79.00 202 THR A CA 1
ATOM 1627 C C . THR A 1 202 ? 3.745 7.424 16.299 1.00 79.00 202 THR A C 1
ATOM 1629 O O . THR A 1 202 ? 2.665 7.972 16.539 1.00 79.00 202 THR A O 1
ATOM 1632 N N . TYR A 1 203 ? 3.887 6.100 16.342 1.00 74.56 203 TYR A N 1
ATOM 1633 C CA . TYR A 1 203 ? 2.798 5.130 16.483 1.00 74.56 203 TYR A CA 1
ATOM 1634 C C . TYR A 1 203 ? 2.946 4.234 17.708 1.00 74.56 203 TYR A C 1
ATOM 1636 O O . TYR A 1 203 ? 2.515 3.088 17.695 1.00 74.56 203 TYR A O 1
ATOM 1644 N N . LYS A 1 204 ? 3.541 4.762 18.779 1.00 72.19 204 LYS A N 1
ATOM 1645 C CA . LYS A 1 204 ? 3.826 4.016 20.009 1.00 72.19 204 LYS A CA 1
ATOM 1646 C C . LYS A 1 204 ? 2.617 3.214 20.535 1.00 72.19 204 LYS A C 1
ATOM 1648 O O . LYS A 1 204 ? 2.785 2.065 20.904 1.00 72.19 204 LYS A O 1
ATOM 1653 N N . HIS A 1 205 ? 1.407 3.773 20.438 1.00 69.62 205 HIS A N 1
ATOM 1654 C CA . HIS A 1 205 ? 0.148 3.140 20.861 1.00 69.62 205 HIS A CA 1
ATOM 1655 C C . HIS A 1 205 ? -0.303 1.928 20.022 1.00 69.62 205 HIS A C 1
ATOM 1657 O O . HIS A 1 205 ? -1.224 1.237 20.428 1.00 69.62 205 HIS A O 1
ATOM 1663 N N . MET A 1 206 ? 0.275 1.687 18.840 1.00 59.31 206 MET A N 1
ATOM 1664 C CA . MET A 1 206 ? -0.047 0.510 18.016 1.00 59.31 206 MET A CA 1
ATOM 1665 C C . MET A 1 206 ? 0.824 -0.713 18.347 1.00 59.31 206 MET A C 1
ATOM 1667 O O . MET A 1 206 ? 0.646 -1.768 17.742 1.00 59.31 206 MET A O 1
ATOM 1671 N N . PHE A 1 207 ? 1.797 -0.565 19.250 1.00 52.03 207 PHE A N 1
ATOM 1672 C CA . PHE A 1 207 ? 2.788 -1.594 19.583 1.00 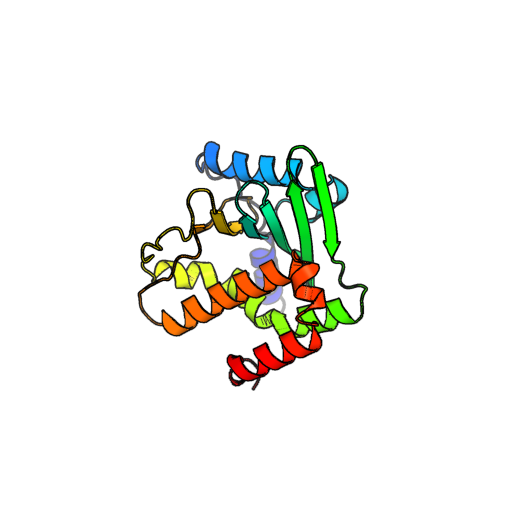52.03 207 PHE A CA 1
ATOM 1673 C C . PHE A 1 207 ? 2.816 -1.967 21.075 1.00 52.03 207 PHE A C 1
ATOM 1675 O O . PHE A 1 207 ? 3.647 -2.789 21.463 1.00 52.03 207 PHE A O 1
ATOM 1682 N N . GLU A 1 208 ? 1.960 -1.347 21.889 1.00 45.72 208 GLU A N 1
ATOM 1683 C CA . GLU A 1 208 ? 1.745 -1.630 23.318 1.00 45.72 208 GLU A CA 1
ATOM 1684 C C . GLU A 1 208 ? 0.432 -2.398 23.494 1.00 45.72 208 GLU A C 1
ATOM 1686 O O . GLU A 1 208 ? 0.417 -3.331 24.327 1.00 45.72 208 GLU A O 1
#

Sequence (208 aa):
MKKLLLFFVFIIGLTMSADCDKTVSKSENTFEKEWLRRVLPDSIYFKIENRPLIIHSYGHHGYSWTIISRIDTDYCAYVGRVHGDSEFVRPMSSKNKYSLAFFSTFAPLMSWGFDSLLSQVSKMEPLEGKTMFAGYSESLKLIDSCGKCVFESKNSQSFSGPDSVAFNKNIHALEFIMMWLSSPELQQTLPVKELIKSYRKTYKHMFE

Secondary structure (DSSP, 8-state):
-HHHHHHHHHHHHHTTSS---S---HHHHHHHHHHHHHHS-HHHHHHHTTS-EEEEEEESSSEEEEEEEEETTEEEEEEEEEETTEEEEEEE-TTSHHHHHHHHHHHHHHHHHHHTHHHHHTT-EEE-PPPSSTT-EEEEEEE-TTS-EEEE--SS-EEESTTHHHHHHHHHHHHHHHHHHH-HHHHHHS-HHHHHHHHHHHTGGG--

pLDDT: mean 78.18, std 17.17, range [38.47, 95.81]

Foldseek 3Di:
DVVVVVVVVVVVVPVVPDDLPDDDPPPQLVVLLVVLPVQDDPVVSVQCQLFKWKKKWKDFQKIKIKIWTDDPPFIWIKIWIGDPPDIDIDTDDCPDPLSVVLRVLCVVLVCCVQPPLLVVCVFKDWDDDDQPDVRIWIKIFIAHSSSHTSDIDTRLIQIDGVVSVVNSVSVVLVNVVRVCVHDPPNCVVQPSVNVSVVCCVVPVVVVD

Radius of gyration: 18.49 Å; chains: 1; bounding box: 43×54×46 Å